Protein AF-A0A9D8LBS4-F1 (afdb_monomer)

Sequence (232 aa):
LLIAALPKLRARIAKDLRARPLSRDKALACAAAIIDRCHIRVGNETYARAHGSHGASTLLKRHVDVKGARIALHFRGKSSKDIACTIEDKALGRALTRIAALPGRRLLQYKRDDGSVAPIRAAEINDYLRAACGEPVSSKDLRMLAANAAAAELLLAGEQAVSETGRKRQLADIMRAISERLVNTPAVVRKSYVHAIVIDAYASGRLQRSYETVRASGHCSRIERALGRLAG

Secondary structure (DSSP, 8-state):
-HHHHHHHHHHHHHHHHH-SS--HHHHHHHHHHHHHHH------HHHHHHHS---GGG-BGGGEEEETTEEEEEEE-GGG-EEEEEEE-HHHHHHHHHHHTSSSSBSSEEE-TTS-EEE--HHHHHHHHHHHHTS---HHHHHHHHHHHHHHHHHHHSPPPSSHHHHHHHHHHHHHHHHHHHTS-HHHHHHHTS-HHHHHHHHTTHHHHHHHH---BTTB-HHHHHHHHH--

Solvent-accessible surface area (backbone atoms only — not comparable to full-atom values): 12361 Å² total; per-residue (Å²): 111,69,65,77,34,37,44,48,30,49,50,44,33,56,52,34,31,63,44,87,66,59,32,61,62,28,32,40,22,48,41,50,50,48,30,68,75,59,45,50,55,50,39,53,68,71,55,26,72,77,64,70,21,41,16,52,46,53,34,37,42,92,30,50,49,74,60,66,31,40,34,38,38,49,47,40,17,74,92,73,38,78,43,76,43,75,48,78,38,59,52,52,22,54,39,49,58,58,35,55,68,46,85,78,62,60,24,46,35,21,52,46,94,90,65,50,76,45,70,55,52,46,66,57,42,34,53,46,46,18,68,46,45,76,44,98,47,41,67,65,52,48,37,22,50,53,41,37,40,54,49,51,52,56,56,71,73,43,82,80,53,89,47,72,69,47,41,55,49,54,51,52,52,51,39,45,56,50,11,62,76,63,71,50,51,43,69,53,34,58,76,70,28,44,55,66,67,59,58,56,24,49,77,70,47,48,45,59,55,34,40,73,76,41,66,59,53,96,64,38,52,34,58,50,49,19,53,43,64,73,78,105

Structure (mmCIF, N/CA/C/O backbone):
data_AF-A0A9D8LBS4-F1
#
_entry.id   AF-A0A9D8LBS4-F1
#
loop_
_atom_site.group_PDB
_atom_site.id
_atom_site.type_symbol
_atom_site.label_atom_id
_atom_site.label_alt_id
_atom_site.label_comp_id
_atom_site.label_asym_id
_atom_site.label_entity_id
_atom_site.label_seq_id
_atom_site.pdbx_PDB_ins_code
_atom_site.Cartn_x
_atom_site.Cartn_y
_atom_site.Cartn_z
_atom_site.occupancy
_atom_site.B_iso_or_equiv
_atom_site.auth_seq_id
_atom_site.auth_comp_id
_atom_site.auth_asym_id
_atom_site.auth_atom_id
_atom_site.pdbx_PDB_model_num
ATOM 1 N N . LEU A 1 1 ? -19.276 -1.049 0.386 1.00 66.00 1 LEU A N 1
ATOM 2 C CA . LEU A 1 1 ? -18.791 -1.213 -1.009 1.00 66.00 1 LEU A CA 1
ATOM 3 C C . LEU A 1 1 ? -17.288 -1.516 -1.085 1.00 66.00 1 LEU A C 1
ATOM 5 O O . LEU A 1 1 ? -16.951 -2.616 -1.497 1.00 66.00 1 LEU A O 1
ATOM 9 N N . LEU A 1 2 ? -16.378 -0.657 -0.591 1.00 84.06 2 LEU A N 1
ATOM 10 C CA . LEU A 1 2 ? -14.921 -0.919 -0.653 1.00 84.06 2 LEU A CA 1
ATOM 11 C C . LEU A 1 2 ? -14.482 -2.273 -0.060 1.00 84.06 2 LEU A C 1
ATOM 13 O O . LEU A 1 2 ? -13.734 -3.004 -0.698 1.00 84.06 2 LEU A O 1
ATOM 17 N N . ILE A 1 3 ? -14.943 -2.624 1.146 1.00 87.75 3 ILE A N 1
ATOM 18 C CA . ILE A 1 3 ? -14.517 -3.860 1.834 1.00 87.75 3 ILE A CA 1
ATOM 19 C C . ILE A 1 3 ? -14.918 -5.116 1.045 1.00 87.75 3 ILE A C 1
ATOM 21 O O . ILE A 1 3 ? -14.149 -6.072 0.983 1.00 87.75 3 ILE A O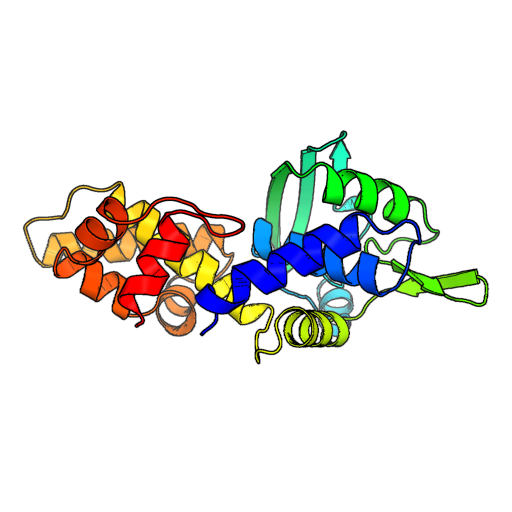 1
ATOM 25 N N . ALA A 1 4 ? -16.082 -5.092 0.389 1.00 88.69 4 ALA A N 1
ATOM 26 C CA . ALA A 1 4 ? -16.535 -6.175 -0.483 1.00 88.69 4 ALA A CA 1
ATOM 27 C C . ALA A 1 4 ? -15.705 -6.275 -1.778 1.00 88.69 4 ALA A C 1
ATOM 29 O O . ALA A 1 4 ? -15.576 -7.357 -2.342 1.00 88.69 4 ALA A O 1
ATOM 30 N N . ALA A 1 5 ? -15.095 -5.171 -2.221 1.00 92.56 5 ALA A N 1
ATOM 31 C CA . ALA A 1 5 ? -14.240 -5.118 -3.405 1.00 92.56 5 ALA A CA 1
ATOM 32 C C . ALA A 1 5 ? -12.810 -5.639 -3.150 1.00 92.56 5 ALA A C 1
ATOM 34 O O . ALA A 1 5 ? -12.144 -6.092 -4.087 1.00 92.56 5 ALA A O 1
ATOM 35 N N . LEU A 1 6 ? -12.329 -5.601 -1.897 1.00 93.19 6 LEU A N 1
ATOM 36 C CA . LEU A 1 6 ? -10.954 -5.981 -1.534 1.00 93.19 6 LEU A CA 1
ATOM 37 C C . LEU A 1 6 ? -10.559 -7.395 -1.972 1.00 93.19 6 LEU A C 1
ATOM 39 O O . LEU A 1 6 ? -9.455 -7.523 -2.506 1.00 93.19 6 LEU A O 1
ATOM 43 N N . PRO A 1 7 ? -11.393 -8.450 -1.812 1.00 94.31 7 PRO A N 1
ATOM 44 C CA . PRO A 1 7 ? -11.026 -9.788 -2.257 1.00 94.31 7 PRO A CA 1
ATOM 45 C C . PRO A 1 7 ? -10.669 -9.836 -3.738 1.00 94.31 7 PRO A C 1
ATOM 47 O O . PRO A 1 7 ? -9.607 -10.338 -4.105 1.00 94.31 7 PRO A O 1
ATOM 50 N N . LYS A 1 8 ? -11.517 -9.240 -4.580 1.00 95.75 8 LYS A N 1
ATOM 51 C CA . LYS A 1 8 ? -11.325 -9.186 -6.031 1.00 95.75 8 LYS A CA 1
ATOM 52 C C . LYS A 1 8 ? -10.119 -8.319 -6.404 1.00 95.75 8 LYS A C 1
ATOM 54 O O . LYS A 1 8 ? -9.273 -8.756 -7.185 1.00 95.75 8 LYS A O 1
ATOM 59 N N . LEU A 1 9 ? -9.992 -7.140 -5.789 1.00 96.75 9 LEU A N 1
ATOM 60 C CA . LEU A 1 9 ? -8.859 -6.232 -5.994 1.00 96.75 9 LEU A CA 1
ATOM 61 C C . LEU A 1 9 ? -7.521 -6.912 -5.671 1.00 96.75 9 LEU A C 1
ATOM 63 O O . LEU A 1 9 ? -6.610 -6.938 -6.498 1.00 96.75 9 LEU A O 1
ATOM 67 N N . ARG A 1 10 ? -7.396 -7.483 -4.470 1.00 97.19 10 ARG A N 1
ATOM 68 C CA . ARG A 1 10 ? -6.157 -8.110 -3.995 1.00 97.19 10 ARG A CA 1
ATOM 69 C C . ARG A 1 10 ? -5.843 -9.403 -4.748 1.00 97.19 10 ARG A C 1
ATOM 71 O O . ARG A 1 10 ? -4.668 -9.667 -5.000 1.00 97.19 10 ARG A O 1
ATOM 78 N N . ALA A 1 11 ? -6.854 -10.151 -5.197 1.00 97.06 11 ALA A N 1
ATOM 79 C CA . ALA A 1 11 ? -6.655 -11.292 -6.091 1.00 97.06 11 ALA A CA 1
ATOM 80 C C . ALA A 1 11 ? -6.061 -10.860 -7.442 1.00 97.06 11 ALA A C 1
ATOM 82 O O . ALA A 1 11 ? -5.096 -11.471 -7.914 1.00 97.06 11 ALA A O 1
ATOM 83 N N . ARG A 1 12 ? -6.580 -9.776 -8.042 1.00 98.12 12 ARG A N 1
ATOM 84 C CA . ARG A 1 12 ? -6.038 -9.211 -9.288 1.00 98.12 12 ARG A CA 1
ATOM 85 C C . ARG A 1 12 ? -4.605 -8.710 -9.104 1.00 98.12 12 ARG A C 1
ATOM 87 O O . ARG A 1 12 ? -3.739 -9.098 -9.881 1.00 98.12 12 ARG A O 1
ATOM 94 N N . ILE A 1 13 ? -4.330 -7.954 -8.037 1.00 98.31 13 ILE A N 1
ATOM 95 C CA . ILE A 1 13 ? -2.967 -7.527 -7.674 1.00 98.31 13 ILE A CA 1
ATOM 96 C C . ILE A 1 13 ? -2.036 -8.740 -7.574 1.00 98.31 13 ILE A C 1
ATOM 98 O O . ILE A 1 13 ? -0.987 -8.769 -8.212 1.00 98.31 13 ILE A O 1
ATOM 102 N N . ALA A 1 14 ? -2.426 -9.778 -6.832 1.00 97.81 14 ALA A N 1
ATOM 103 C CA . ALA A 1 14 ? -1.604 -10.970 -6.659 1.00 97.81 14 ALA A CA 1
ATOM 104 C C . ALA A 1 14 ? -1.334 -11.706 -7.986 1.00 97.81 14 ALA A C 1
ATOM 106 O O . ALA A 1 14 ? -0.228 -12.213 -8.192 1.00 97.81 14 ALA A O 1
ATOM 107 N N . LYS A 1 15 ? -2.320 -11.764 -8.891 1.00 98.19 15 LYS A N 1
ATOM 108 C CA . LYS A 1 15 ? -2.162 -12.324 -10.242 1.00 98.19 15 LYS A CA 1
ATOM 109 C C . LYS A 1 15 ? -1.138 -11.528 -11.055 1.00 98.19 15 LYS A C 1
ATOM 111 O O . LYS A 1 15 ? -0.197 -12.121 -11.581 1.00 98.19 15 LYS A O 1
ATOM 116 N N . ASP A 1 16 ? -1.279 -10.210 -11.104 1.00 98.56 16 ASP A N 1
ATOM 117 C CA . ASP A 1 16 ? -0.461 -9.349 -11.963 1.00 98.56 16 ASP A CA 1
ATOM 118 C C . ASP A 1 16 ? 0.982 -9.211 -11.445 1.00 98.56 16 ASP A C 1
ATOM 120 O O . ASP A 1 16 ? 1.931 -9.196 -12.234 1.00 98.56 16 ASP A O 1
ATOM 124 N N . LEU A 1 17 ? 1.191 -9.256 -10.122 1.00 98.50 17 LEU A N 1
ATOM 125 C CA . LEU A 1 17 ? 2.531 -9.363 -9.526 1.00 98.50 17 LEU A CA 1
ATOM 126 C C . LEU A 1 17 ? 3.276 -10.626 -9.996 1.00 98.50 17 LEU A C 1
ATOM 128 O O . LEU A 1 17 ? 4.488 -10.588 -10.236 1.00 98.50 17 LEU A O 1
ATOM 132 N N . ARG A 1 18 ? 2.555 -11.744 -10.168 1.00 97.88 18 ARG A N 1
ATOM 133 C CA . ARG A 1 18 ? 3.108 -13.033 -10.619 1.00 97.88 18 ARG A CA 1
ATOM 134 C C . ARG A 1 18 ? 3.275 -13.146 -12.134 1.00 97.88 18 ARG A C 1
ATOM 136 O O . ARG A 1 18 ? 3.915 -14.098 -12.579 1.00 97.88 18 ARG A O 1
ATOM 143 N N . ALA A 1 19 ? 2.746 -12.207 -12.921 1.00 97.31 19 ALA A N 1
ATOM 144 C CA . ALA A 1 19 ? 2.867 -12.239 -14.378 1.00 97.31 19 ALA A CA 1
ATOM 145 C C . ALA A 1 19 ? 4.341 -12.352 -14.809 1.00 97.31 19 ALA A C 1
ATOM 147 O O . ALA A 1 19 ? 5.235 -11.845 -14.136 1.00 97.31 19 ALA A O 1
ATOM 148 N N . ARG A 1 20 ? 4.656 -13.018 -15.924 1.00 95.94 20 ARG A N 1
ATOM 149 C CA . ARG A 1 20 ? 6.056 -13.099 -16.388 1.00 95.94 20 ARG A CA 1
ATOM 150 C C . ARG A 1 20 ? 6.568 -11.764 -16.947 1.00 95.94 20 ARG A C 1
ATOM 152 O O . ARG A 1 20 ? 7.646 -11.361 -16.499 1.00 95.94 20 ARG A O 1
ATOM 159 N N . PRO A 1 21 ? 5.846 -11.052 -17.832 1.00 96.19 21 PRO A N 1
ATOM 160 C CA . PRO A 1 21 ? 6.327 -9.799 -18.419 1.00 96.19 21 PRO A CA 1
ATOM 161 C C . PRO A 1 21 ? 6.504 -8.670 -17.393 1.00 96.19 21 PRO A C 1
ATOM 163 O O . PRO A 1 21 ? 5.863 -8.661 -16.339 1.00 96.19 21 PRO A O 1
ATOM 166 N N . LEU A 1 22 ? 7.368 -7.701 -17.708 1.00 97.62 22 LEU A N 1
ATOM 167 C CA . LEU A 1 22 ? 7.452 -6.413 -17.002 1.00 97.62 22 LEU A CA 1
ATOM 168 C C . LEU A 1 22 ? 6.477 -5.414 -17.634 1.00 97.62 22 LEU A C 1
ATOM 170 O O . LEU A 1 22 ? 6.881 -4.356 -18.106 1.00 97.62 22 LEU A O 1
ATOM 174 N N . SER A 1 23 ? 5.207 -5.812 -17.695 1.00 97.94 23 SER A N 1
ATOM 175 C CA . SER A 1 23 ? 4.135 -5.049 -18.328 1.00 97.94 23 SER A CA 1
ATOM 176 C C . SER A 1 23 ? 3.679 -3.871 -17.470 1.00 97.94 23 SER A C 1
ATOM 178 O O . SER A 1 23 ? 3.966 -3.787 -16.269 1.00 97.94 23 SER A O 1
ATOM 180 N N . ARG A 1 24 ? 2.903 -2.982 -18.094 1.00 98.19 24 ARG A N 1
ATOM 181 C CA . ARG A 1 24 ? 2.225 -1.873 -17.419 1.00 98.19 24 ARG A CA 1
ATOM 182 C C . ARG A 1 24 ? 1.393 -2.351 -16.228 1.00 98.19 24 ARG A C 1
ATOM 184 O O . ARG A 1 24 ? 1.559 -1.827 -15.131 1.00 98.19 24 ARG A O 1
ATOM 191 N N . ASP A 1 25 ? 0.586 -3.393 -16.416 1.00 98.38 25 ASP A N 1
ATOM 192 C CA . ASP A 1 25 ? -0.257 -3.966 -15.359 1.00 98.38 25 ASP A CA 1
ATOM 193 C C . ASP A 1 25 ? 0.557 -4.469 -14.168 1.00 98.38 25 ASP A C 1
ATOM 195 O O . ASP A 1 25 ? 0.181 -4.224 -13.026 1.00 98.38 25 ASP A O 1
ATOM 199 N N . LYS A 1 26 ? 1.725 -5.083 -14.398 1.00 98.62 26 LYS A N 1
ATOM 200 C CA . LYS A 1 26 ? 2.603 -5.480 -13.293 1.00 98.62 26 LYS A CA 1
ATOM 201 C C . LYS A 1 26 ? 3.104 -4.268 -12.505 1.00 98.62 26 LYS A C 1
ATOM 203 O O . LYS A 1 26 ? 3.097 -4.294 -11.275 1.00 98.62 26 LYS A O 1
ATOM 208 N N . ALA A 1 27 ? 3.561 -3.218 -13.189 1.00 98.50 27 ALA A N 1
ATOM 209 C CA . ALA A 1 27 ? 4.038 -2.010 -12.519 1.00 98.50 27 ALA A CA 1
ATOM 210 C C . ALA A 1 27 ? 2.913 -1.324 -11.719 1.00 98.50 27 ALA A C 1
ATOM 212 O O . ALA A 1 27 ? 3.139 -0.879 -10.591 1.00 98.50 27 ALA A O 1
ATOM 213 N N . LEU A 1 28 ? 1.692 -1.302 -12.264 1.00 98.69 28 LEU A N 1
ATOM 214 C CA . LEU A 1 28 ? 0.497 -0.794 -11.585 1.00 98.69 28 LEU A CA 1
ATOM 215 C C . LEU A 1 28 ? 0.095 -1.672 -10.391 1.00 98.69 28 LEU A C 1
ATOM 217 O O . LEU A 1 28 ? -0.212 -1.135 -9.328 1.00 98.69 28 LEU A O 1
ATOM 221 N N . ALA A 1 29 ? 0.192 -2.998 -10.508 1.00 98.69 29 ALA A N 1
ATOM 222 C CA . ALA A 1 29 ? -0.032 -3.927 -9.406 1.00 98.69 29 ALA A CA 1
ATOM 223 C C . ALA A 1 29 ? 0.977 -3.723 -8.266 1.00 98.69 29 ALA A C 1
ATOM 225 O O . ALA A 1 29 ? 0.579 -3.709 -7.103 1.00 98.69 29 ALA A O 1
ATOM 226 N N . CYS A 1 30 ? 2.259 -3.479 -8.574 1.00 98.62 30 CYS A N 1
ATOM 227 C CA . CYS A 1 30 ? 3.254 -3.091 -7.568 1.00 98.62 30 CYS A CA 1
ATOM 228 C C . CYS A 1 30 ? 2.864 -1.789 -6.858 1.00 98.62 30 CYS A C 1
ATOM 230 O O . CYS A 1 30 ? 2.933 -1.714 -5.631 1.00 98.62 30 CYS A O 1
ATOM 232 N N . ALA A 1 31 ? 2.420 -0.776 -7.608 1.00 98.25 31 ALA A N 1
ATOM 233 C CA . ALA A 1 31 ? 1.965 0.492 -7.040 1.00 98.25 31 ALA A CA 1
ATOM 234 C C . ALA A 1 31 ? 0.768 0.296 -6.100 1.00 98.25 31 ALA A C 1
ATOM 236 O O . ALA A 1 31 ? 0.769 0.796 -4.975 1.00 98.25 31 ALA A O 1
ATOM 237 N N . ALA A 1 32 ? -0.235 -0.455 -6.557 1.00 98.06 32 ALA A N 1
ATOM 238 C CA . ALA A 1 32 ? -1.439 -0.761 -5.799 1.00 98.06 32 ALA A CA 1
ATOM 239 C C . ALA A 1 32 ? -1.116 -1.555 -4.526 1.00 98.06 32 ALA A C 1
ATOM 241 O O . ALA A 1 32 ? -1.612 -1.202 -3.461 1.00 98.06 32 ALA A O 1
ATOM 242 N N . ALA A 1 33 ? -0.233 -2.556 -4.606 1.00 97.88 33 ALA A N 1
ATOM 243 C CA . ALA A 1 33 ? 0.214 -3.335 -3.453 1.00 97.88 33 ALA A CA 1
ATOM 244 C C . ALA A 1 33 ? 0.943 -2.464 -2.417 1.00 97.88 33 ALA A C 1
ATOM 246 O O . ALA A 1 33 ? 0.657 -2.549 -1.226 1.00 97.88 33 ALA A O 1
ATOM 247 N N . ILE A 1 34 ? 1.840 -1.577 -2.861 1.00 97.31 34 ILE A N 1
ATOM 248 C CA . ILE A 1 34 ? 2.529 -0.632 -1.972 1.00 97.31 34 IL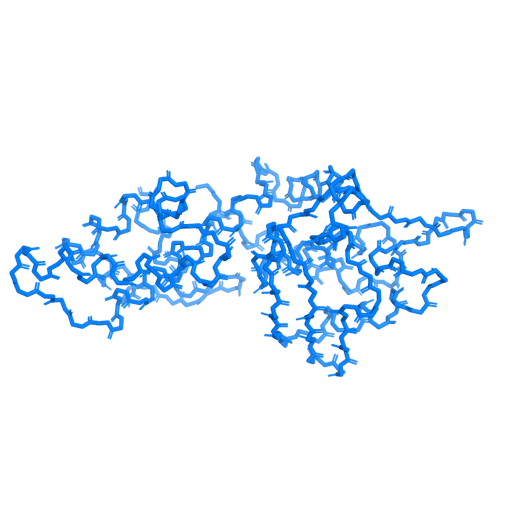E A CA 1
ATOM 249 C C . ILE A 1 34 ? 1.523 0.308 -1.290 1.00 97.31 34 ILE A C 1
ATOM 251 O O . ILE A 1 34 ? 1.625 0.545 -0.089 1.00 97.31 34 ILE A O 1
ATOM 255 N N . ILE A 1 35 ? 0.540 0.841 -2.021 1.00 95.81 35 ILE A N 1
ATOM 256 C CA . ILE A 1 35 ? -0.495 1.710 -1.439 1.00 95.81 35 ILE A CA 1
ATOM 257 C C . ILE A 1 35 ? -1.354 0.937 -0.433 1.00 95.81 35 ILE A C 1
ATOM 259 O O . ILE A 1 35 ? -1.595 1.442 0.659 1.00 95.81 35 ILE A O 1
ATOM 263 N N . ASP A 1 36 ? -1.792 -0.273 -0.772 1.00 94.62 36 ASP A N 1
ATOM 264 C CA . ASP A 1 36 ? -2.627 -1.110 0.094 1.00 94.62 36 ASP A CA 1
ATOM 265 C C . ASP A 1 36 ? -1.901 -1.480 1.396 1.00 94.62 36 ASP A C 1
ATOM 267 O O . ASP A 1 36 ? -2.475 -1.364 2.475 1.00 94.62 36 ASP A O 1
ATOM 271 N N . ARG A 1 37 ? -0.612 -1.843 1.321 1.00 92.88 37 ARG A N 1
ATOM 272 C CA . ARG A 1 37 ? 0.158 -2.348 2.471 1.00 92.88 37 ARG A CA 1
ATOM 273 C C . ARG A 1 37 ? 0.871 -1.275 3.289 1.00 92.88 37 ARG A C 1
ATOM 275 O O . ARG A 1 37 ? 0.941 -1.397 4.504 1.00 92.88 37 ARG A O 1
ATOM 282 N N . CYS A 1 38 ? 1.400 -0.239 2.641 1.00 91.62 38 CYS A N 1
ATOM 283 C CA . CYS A 1 38 ? 2.113 0.852 3.313 1.00 91.62 38 CYS A CA 1
ATOM 284 C C . CYS A 1 38 ? 1.263 2.107 3.498 1.00 91.62 38 CYS A C 1
ATOM 286 O O . CYS A 1 38 ? 1.721 3.085 4.087 1.00 91.62 38 CYS A O 1
ATOM 288 N N . HIS A 1 39 ? 0.044 2.119 2.957 1.00 90.06 39 HIS A N 1
ATOM 289 C CA . HIS A 1 39 ? -0.909 3.218 3.088 1.00 90.06 39 HIS A CA 1
ATOM 290 C C . HIS A 1 39 ? -0.342 4.566 2.627 1.00 90.06 39 HIS A C 1
ATOM 292 O O . HIS A 1 39 ? -0.765 5.615 3.109 1.00 90.06 39 HIS A O 1
ATOM 298 N N . ILE A 1 40 ? 0.615 4.581 1.693 1.00 91.00 40 ILE A N 1
ATOM 299 C CA . ILE A 1 40 ? 1.243 5.813 1.195 1.00 91.00 40 ILE A CA 1
ATOM 300 C C . ILE A 1 40 ? 0.350 6.520 0.171 1.00 91.00 40 ILE A C 1
ATOM 302 O O . ILE A 1 40 ? -0.559 5.934 -0.411 1.00 91.00 40 ILE A O 1
ATOM 306 N N . ARG A 1 41 ? 0.579 7.819 -0.047 1.00 92.69 41 ARG A N 1
ATOM 307 C CA . ARG A 1 41 ? -0.169 8.583 -1.059 1.00 92.69 41 ARG A CA 1
ATOM 308 C C . ARG A 1 41 ? 0.248 8.135 -2.458 1.00 92.69 41 ARG A C 1
ATOM 310 O O . ARG A 1 41 ? 1.407 7.787 -2.670 1.00 92.69 41 ARG A O 1
ATOM 317 N N . VAL A 1 42 ? -0.659 8.252 -3.428 1.00 93.88 42 VAL A N 1
ATOM 318 C CA . VAL A 1 42 ? -0.360 7.964 -4.843 1.00 93.88 42 VAL A CA 1
ATOM 319 C C . VAL A 1 42 ? 0.790 8.824 -5.390 1.00 93.88 42 VAL A C 1
ATOM 321 O O . VAL A 1 42 ? 1.593 8.338 -6.181 1.00 93.88 42 VAL A O 1
ATOM 324 N N . GLY A 1 43 ? 0.929 10.069 -4.917 1.00 89.12 43 GLY A N 1
ATOM 325 C CA . GLY A 1 43 ? 1.924 11.028 -5.411 1.00 89.12 43 GLY A CA 1
ATOM 326 C C . GLY A 1 43 ? 1.546 11.623 -6.769 1.00 89.12 43 GLY A C 1
ATOM 327 O O . GLY A 1 43 ? 0.694 11.086 -7.469 1.00 89.12 43 GLY A O 1
ATOM 328 N N . ASN A 1 44 ? 2.156 12.750 -7.128 1.00 86.44 44 ASN A N 1
ATOM 329 C CA . ASN A 1 44 ? 2.075 13.315 -8.473 1.00 86.44 44 ASN A CA 1
ATOM 330 C C . ASN A 1 44 ? 3.436 13.920 -8.860 1.00 86.44 44 ASN A C 1
ATOM 332 O O . ASN A 1 44 ? 4.228 14.281 -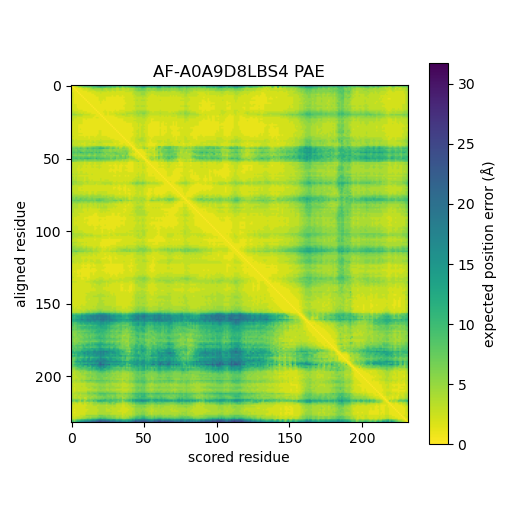7.986 1.00 86.44 44 ASN A O 1
ATOM 336 N N . GLU A 1 45 ? 3.719 13.988 -10.161 1.00 86.38 45 GLU A N 1
ATOM 337 C CA . GLU A 1 45 ? 5.021 14.437 -10.678 1.00 86.38 45 GLU A CA 1
ATOM 338 C C . GLU A 1 45 ? 5.292 15.917 -10.399 1.00 86.38 45 GLU A C 1
ATOM 340 O O . GLU A 1 45 ? 6.398 16.266 -9.991 1.00 86.38 45 GLU A O 1
ATOM 345 N N . THR A 1 46 ? 4.287 16.780 -10.562 1.00 82.50 46 THR A N 1
ATOM 346 C CA . THR A 1 46 ? 4.411 18.230 -10.344 1.00 82.50 46 THR A CA 1
ATOM 347 C C . THR A 1 46 ? 4.892 18.542 -8.925 1.00 82.50 46 THR A C 1
ATOM 349 O O . THR A 1 46 ? 5.878 19.246 -8.734 1.00 82.50 46 THR A O 1
ATOM 352 N N . TYR A 1 47 ? 4.256 17.936 -7.924 1.00 79.25 47 TYR A N 1
ATOM 353 C CA . TYR A 1 47 ? 4.580 18.092 -6.509 1.00 79.25 47 TYR A CA 1
ATOM 354 C C . TYR A 1 47 ? 5.940 17.476 -6.165 1.00 79.25 47 TYR A C 1
ATOM 356 O O . TYR A 1 47 ? 6.690 18.037 -5.368 1.00 79.25 47 TYR A O 1
ATOM 364 N N . ALA A 1 48 ? 6.283 16.338 -6.779 1.00 82.25 48 ALA A N 1
ATOM 365 C CA . ALA A 1 48 ? 7.575 15.698 -6.557 1.00 82.25 48 ALA A CA 1
ATOM 366 C C . ALA A 1 48 ? 8.743 16.543 -7.067 1.00 82.25 48 ALA A C 1
ATOM 368 O O . ALA A 1 48 ? 9.767 16.625 -6.391 1.00 82.25 48 ALA A O 1
ATOM 369 N N . ARG A 1 49 ? 8.583 17.201 -8.219 1.00 83.12 49 ARG A N 1
ATOM 370 C CA . ARG A 1 49 ? 9.593 18.122 -8.756 1.00 83.12 49 ARG A CA 1
ATOM 371 C C . ARG A 1 49 ? 9.695 19.401 -7.929 1.00 83.12 49 ARG A C 1
ATOM 373 O O . ARG A 1 49 ? 10.803 19.811 -7.617 1.00 83.12 49 ARG A O 1
ATOM 380 N N . ALA A 1 50 ? 8.560 19.985 -7.543 1.00 82.50 50 ALA A N 1
ATOM 381 C CA . ALA A 1 50 ? 8.529 21.253 -6.817 1.00 82.50 50 ALA A CA 1
ATOM 382 C C . ALA A 1 50 ? 9.032 21.149 -5.366 1.00 82.50 50 ALA A C 1
ATOM 384 O O . ALA A 1 50 ? 9.648 22.081 -4.862 1.00 82.50 50 ALA A O 1
ATOM 385 N N . HIS A 1 51 ? 8.777 20.028 -4.682 1.00 84.62 51 HIS A N 1
ATOM 386 C CA . HIS A 1 51 ? 9.009 19.913 -3.234 1.00 84.62 51 HIS A CA 1
ATOM 387 C C . HIS A 1 51 ? 9.932 18.757 -2.828 1.00 84.62 51 HIS A C 1
ATOM 389 O O . HIS A 1 51 ? 10.057 18.465 -1.638 1.00 84.62 51 HIS A O 1
ATOM 395 N N . GLY A 1 52 ? 10.502 18.018 -3.787 1.00 86.31 52 GLY A N 1
ATOM 396 C CA . GLY A 1 52 ? 11.320 16.829 -3.502 1.00 86.31 52 GLY A CA 1
ATOM 397 C C . GLY A 1 52 ? 10.576 15.740 -2.714 1.00 86.31 52 GLY A C 1
ATOM 398 O O . GLY A 1 52 ? 11.196 14.917 -2.045 1.00 86.31 52 GLY A O 1
ATOM 399 N N . SER A 1 53 ? 9.241 15.770 -2.743 1.00 90.56 53 SER A N 1
ATOM 400 C CA . SER A 1 53 ? 8.361 14.927 -1.935 1.00 90.56 53 SER A CA 1
ATOM 401 C C . SER A 1 53 ? 7.719 13.840 -2.791 1.00 90.56 53 SER A C 1
ATOM 403 O O . SER A 1 53 ? 7.151 14.115 -3.845 1.00 90.56 53 SER A O 1
ATOM 405 N N . HIS A 1 54 ? 7.748 12.596 -2.331 1.00 94.50 54 HIS A N 1
ATOM 406 C CA . HIS A 1 54 ? 7.374 11.439 -3.135 1.00 94.50 54 HIS A CA 1
ATOM 407 C C . HIS A 1 54 ? 6.073 10.769 -2.664 1.00 94.50 54 HIS A C 1
ATOM 409 O O . HIS A 1 54 ? 5.619 10.920 -1.529 1.00 94.50 54 HIS A O 1
ATOM 415 N N . GLY A 1 55 ? 5.452 10.026 -3.576 1.00 94.38 55 GLY A N 1
ATOM 416 C CA . GLY A 1 55 ? 4.386 9.059 -3.319 1.00 94.38 55 GLY A CA 1
ATOM 417 C C . GLY A 1 55 ? 4.572 7.850 -4.234 1.00 94.38 55 GLY A C 1
ATOM 418 O O . GLY A 1 55 ? 5.566 7.788 -4.953 1.00 94.38 55 GLY A O 1
ATOM 419 N N . ALA A 1 56 ? 3.633 6.903 -4.233 1.00 96.12 56 ALA A N 1
ATOM 420 C CA . ALA A 1 56 ? 3.775 5.620 -4.931 1.00 96.12 56 ALA A CA 1
ATOM 421 C C . ALA A 1 56 ? 4.237 5.758 -6.397 1.00 96.12 56 ALA A C 1
ATOM 423 O O . ALA A 1 56 ? 5.255 5.184 -6.773 1.00 96.12 56 ALA A O 1
ATOM 424 N N . SER A 1 57 ? 3.552 6.580 -7.200 1.00 96.19 57 SER A N 1
ATOM 425 C CA . SER A 1 57 ? 3.881 6.822 -8.618 1.00 96.19 57 SER A CA 1
ATOM 426 C C . SER A 1 57 ? 5.233 7.506 -8.835 1.00 96.19 57 SER A C 1
ATOM 428 O O . SER A 1 57 ? 5.824 7.384 -9.904 1.00 96.19 57 SER A O 1
ATOM 430 N N . THR A 1 58 ? 5.754 8.204 -7.825 1.00 96.56 58 THR A N 1
ATOM 431 C CA . THR A 1 58 ? 6.999 8.970 -7.917 1.00 96.56 58 THR A CA 1
ATOM 432 C C . THR A 1 58 ? 8.134 8.380 -7.083 1.00 96.56 58 THR A C 1
ATOM 434 O O . THR A 1 58 ? 9.170 9.030 -6.922 1.00 96.56 58 THR A O 1
ATOM 437 N N . LEU A 1 59 ? 8.015 7.146 -6.587 1.00 97.38 59 LEU A N 1
ATOM 438 C CA . LEU A 1 59 ? 9.110 6.474 -5.884 1.00 97.38 59 LEU A CA 1
ATOM 439 C C . LEU A 1 59 ? 10.342 6.319 -6.782 1.00 97.38 59 LEU A C 1
ATOM 441 O O . LEU A 1 59 ? 10.245 6.082 -7.986 1.00 97.38 59 LEU A O 1
ATOM 445 N N . LEU A 1 60 ? 11.520 6.460 -6.185 1.00 97.62 60 LEU A N 1
ATOM 446 C CA . LEU A 1 60 ? 12.805 6.241 -6.837 1.00 97.62 60 LEU A CA 1
ATOM 447 C C . LEU A 1 60 ? 13.411 4.948 -6.310 1.00 97.62 60 LEU A C 1
ATOM 449 O O . LEU A 1 60 ? 13.093 4.533 -5.200 1.00 97.62 60 LEU A O 1
ATOM 453 N N . LYS A 1 61 ? 14.317 4.337 -7.071 1.00 98.31 61 LYS A N 1
ATOM 454 C CA . LYS A 1 61 ? 14.967 3.085 -6.653 1.00 98.31 61 LYS A CA 1
ATOM 455 C C . LYS A 1 61 ? 15.691 3.208 -5.314 1.00 98.31 61 LYS A C 1
ATOM 457 O O . LYS A 1 61 ? 15.558 2.340 -4.473 1.00 98.31 61 LYS A O 1
ATOM 462 N N . ARG A 1 62 ? 16.357 4.341 -5.071 1.00 97.75 62 ARG A N 1
ATOM 463 C CA . ARG A 1 62 ? 17.011 4.639 -3.784 1.00 97.75 62 ARG A CA 1
ATOM 464 C C . ARG A 1 62 ? 16.058 4.709 -2.579 1.00 97.75 62 ARG A C 1
ATOM 466 O O . ARG A 1 62 ? 16.528 4.769 -1.456 1.00 97.75 62 ARG A O 1
ATOM 473 N N . HIS A 1 63 ? 14.744 4.798 -2.802 1.00 98.00 63 HIS A N 1
ATOM 474 C CA . HIS A 1 63 ? 13.750 4.840 -1.725 1.00 98.00 63 HIS A CA 1
ATOM 475 C C . HIS A 1 63 ? 13.311 3.446 -1.279 1.00 98.00 63 HIS A C 1
ATOM 477 O O . HIS A 1 63 ? 12.472 3.355 -0.387 1.00 98.00 63 HIS A O 1
ATOM 483 N N . VAL A 1 64 ? 13.792 2.382 -1.930 1.00 98.06 64 VAL A N 1
ATOM 484 C CA . VAL A 1 64 ? 13.402 1.010 -1.622 1.00 98.06 64 VAL A CA 1
ATOM 485 C C . VAL A 1 64 ? 14.631 0.125 -1.439 1.00 98.06 64 VAL A C 1
ATOM 487 O O . VAL A 1 64 ? 15.532 0.124 -2.272 1.00 98.06 64 VAL A O 1
ATOM 490 N N . ASP A 1 65 ? 14.634 -0.652 -0.363 1.00 98.12 65 ASP A N 1
ATOM 491 C CA . ASP A 1 65 ? 15.524 -1.794 -0.160 1.00 98.12 65 ASP A CA 1
ATOM 492 C C . ASP A 1 65 ? 14.685 -3.077 -0.248 1.00 98.12 65 ASP A C 1
ATOM 494 O O . ASP A 1 65 ? 13.640 -3.191 0.400 1.00 98.12 65 ASP A O 1
ATOM 498 N N . VAL A 1 66 ? 15.105 -4.027 -1.087 1.00 97.94 66 VAL A N 1
ATOM 499 C CA . VAL A 1 66 ? 14.386 -5.288 -1.319 1.00 97.94 66 VAL A CA 1
ATOM 500 C C . VAL A 1 66 ? 15.314 -6.457 -1.018 1.00 97.94 66 VAL A C 1
ATOM 502 O O . VAL A 1 66 ? 16.254 -6.724 -1.764 1.00 97.94 66 VAL A O 1
ATOM 505 N N . LYS A 1 67 ? 14.998 -7.202 0.043 1.00 96.56 67 LYS A N 1
ATOM 506 C CA . LYS A 1 67 ? 15.723 -8.399 0.485 1.00 96.56 67 LYS A CA 1
ATOM 507 C C . LYS A 1 67 ? 14.775 -9.593 0.502 1.00 96.56 67 LYS A C 1
ATOM 509 O O . LYS A 1 67 ? 14.096 -9.874 1.489 1.00 96.56 67 LYS A O 1
ATOM 514 N N . GLY A 1 68 ? 14.695 -10.285 -0.633 1.00 95.44 68 GLY A N 1
ATOM 515 C CA . GLY A 1 68 ? 13.787 -11.417 -0.813 1.00 95.44 68 GLY A CA 1
ATOM 516 C C . GLY A 1 68 ? 12.320 -10.990 -0.708 1.00 95.44 68 GLY A C 1
ATOM 517 O O . GLY A 1 68 ? 11.804 -10.324 -1.602 1.00 95.44 68 GLY A O 1
ATOM 518 N N . ALA A 1 69 ? 11.642 -11.406 0.365 1.00 96.75 69 ALA A N 1
ATOM 519 C CA . ALA A 1 69 ? 10.263 -11.003 0.644 1.00 96.75 69 ALA A CA 1
ATOM 520 C C . ALA A 1 69 ? 10.168 -9.679 1.418 1.00 96.75 69 ALA A C 1
ATOM 522 O O . ALA A 1 69 ? 9.127 -9.030 1.362 1.00 96.75 69 ALA A O 1
ATOM 523 N N . ARG A 1 70 ? 11.231 -9.271 2.120 1.00 98.06 70 ARG A N 1
ATOM 524 C CA . ARG A 1 70 ? 11.251 -8.043 2.914 1.00 98.06 70 ARG A CA 1
ATOM 525 C C . ARG A 1 70 ? 11.477 -6.841 2.005 1.00 98.06 70 ARG A C 1
ATOM 527 O O . ARG A 1 70 ? 12.464 -6.786 1.274 1.00 98.06 70 ARG A O 1
ATOM 534 N N . ILE A 1 71 ? 10.575 -5.872 2.077 1.00 98.50 71 ILE A N 1
ATOM 535 C CA . ILE A 1 71 ? 10.628 -4.619 1.326 1.00 98.50 71 ILE A CA 1
ATOM 536 C C . ILE A 1 71 ? 10.579 -3.484 2.339 1.00 98.50 71 ILE A C 1
ATOM 538 O O . ILE A 1 71 ? 9.597 -3.356 3.069 1.00 98.50 71 ILE A O 1
ATOM 542 N N . ALA A 1 72 ? 11.621 -2.663 2.371 1.00 98.19 72 ALA A N 1
ATOM 543 C CA . ALA A 1 72 ? 11.678 -1.463 3.190 1.00 98.19 72 ALA A CA 1
ATOM 544 C C . ALA A 1 72 ? 11.631 -0.226 2.290 1.00 98.19 72 ALA A C 1
ATOM 546 O O . ALA A 1 72 ? 12.428 -0.085 1.366 1.00 98.19 72 ALA A O 1
ATOM 547 N N . LEU A 1 73 ? 10.685 0.669 2.554 1.00 97.50 73 LEU A N 1
ATOM 548 C CA . LEU A 1 73 ? 10.553 1.967 1.907 1.00 97.50 73 LEU A CA 1
ATOM 549 C C . LEU A 1 73 ? 11.010 3.059 2.867 1.00 97.50 73 LEU A C 1
ATOM 551 O O . LEU A 1 73 ? 10.551 3.089 4.008 1.00 97.50 73 LEU A O 1
ATOM 555 N N . HIS A 1 74 ? 11.847 3.974 2.381 1.00 96.88 74 HIS A N 1
ATOM 556 C CA . HIS A 1 74 ? 12.266 5.169 3.107 1.00 96.88 74 HIS A CA 1
ATOM 557 C C . HIS A 1 74 ? 12.364 6.373 2.162 1.00 96.88 74 HIS A C 1
ATOM 559 O O . HIS A 1 74 ? 13.146 6.365 1.207 1.00 96.88 74 HIS A O 1
ATOM 565 N N . PHE A 1 75 ? 11.544 7.403 2.383 1.00 94.88 75 PHE A N 1
ATOM 566 C CA . PHE A 1 75 ? 11.524 8.601 1.536 1.00 94.88 75 PHE A CA 1
ATOM 567 C C . PHE A 1 75 ? 10.829 9.790 2.197 1.00 94.88 75 PHE A C 1
ATOM 569 O O . PHE A 1 75 ? 9.945 9.631 3.033 1.00 94.88 75 PHE A O 1
ATOM 576 N N . ARG A 1 76 ? 11.139 10.996 1.717 1.00 93.75 76 ARG A N 1
ATOM 577 C CA . ARG A 1 76 ? 10.412 12.215 2.077 1.00 93.75 76 ARG A CA 1
ATOM 578 C C . ARG A 1 76 ? 9.072 12.284 1.346 1.00 93.75 76 ARG A C 1
ATOM 580 O O . ARG A 1 76 ? 9.038 12.295 0.115 1.00 93.75 76 ARG A O 1
ATOM 587 N N . GLY A 1 77 ? 7.968 12.321 2.084 1.00 90.56 77 GLY A N 1
ATOM 588 C CA . GLY A 1 77 ? 6.601 12.427 1.575 1.00 90.56 77 GLY A CA 1
ATOM 589 C C . GLY A 1 77 ? 6.034 13.849 1.630 1.00 90.56 77 GLY A C 1
ATOM 590 O O . GLY A 1 77 ? 6.747 14.823 1.850 1.00 90.56 77 GLY A O 1
ATOM 591 N N . LYS A 1 78 ? 4.714 13.973 1.422 1.00 85.38 78 LYS A N 1
ATOM 592 C CA . LYS A 1 78 ? 3.985 15.257 1.479 1.00 85.38 78 LYS A CA 1
ATOM 593 C C . LYS A 1 78 ? 4.302 16.028 2.771 1.00 85.38 78 LYS A C 1
ATOM 595 O O . LYS A 1 78 ? 4.310 15.432 3.846 1.00 85.38 78 LYS A O 1
ATOM 600 N N . SER A 1 79 ? 4.471 17.349 2.649 1.00 84.25 79 SER A N 1
ATOM 601 C CA . SER A 1 79 ? 4.834 18.245 3.761 1.00 84.25 79 SER A CA 1
ATOM 602 C C . SER A 1 79 ? 6.183 17.895 4.404 1.00 84.25 79 SER A C 1
ATOM 604 O O . SER A 1 79 ? 6.339 18.041 5.611 1.00 84.25 79 SER A O 1
ATOM 606 N N . SER A 1 80 ? 7.131 17.395 3.604 1.00 83.50 80 SER A N 1
ATOM 607 C CA . SER A 1 80 ? 8.494 17.027 4.016 1.00 83.50 80 SER A CA 1
ATOM 608 C C . SER A 1 80 ? 8.595 15.985 5.131 1.00 83.50 80 SER A C 1
ATOM 610 O O . SER A 1 80 ? 9.660 15.822 5.715 1.00 83.50 80 SER A O 1
ATOM 612 N N . LYS A 1 81 ? 7.511 15.262 5.420 1.00 86.69 81 LYS A N 1
ATOM 613 C CA . LYS A 1 81 ? 7.504 14.233 6.459 1.00 86.69 81 LYS A CA 1
ATOM 614 C C . LYS A 1 81 ? 8.193 12.968 5.958 1.00 86.69 81 LYS A C 1
ATOM 616 O O . LYS A 1 81 ? 7.868 12.496 4.864 1.00 86.69 81 LYS A O 1
ATOM 621 N N . ASP A 1 82 ? 9.091 12.410 6.759 1.00 90.88 82 ASP A N 1
ATOM 622 C CA . ASP A 1 82 ? 9.751 11.148 6.438 1.00 90.88 82 ASP A CA 1
ATOM 623 C C . ASP A 1 82 ? 8.767 9.980 6.555 1.00 90.88 82 ASP A C 1
ATOM 625 O O . ASP A 1 82 ? 8.008 9.854 7.516 1.00 90.88 82 ASP A O 1
ATOM 629 N N . ILE A 1 83 ? 8.738 9.152 5.514 1.00 90.88 83 ILE A N 1
ATOM 630 C CA . ILE A 1 83 ? 7.910 7.957 5.417 1.00 90.88 83 ILE A CA 1
ATOM 631 C C . ILE A 1 83 ? 8.830 6.750 5.507 1.00 90.88 83 ILE A C 1
ATOM 633 O O . ILE A 1 83 ? 9.680 6.564 4.635 1.00 90.88 83 ILE A O 1
ATOM 637 N N . ALA A 1 84 ? 8.594 5.903 6.505 1.00 92.56 84 ALA A N 1
ATOM 638 C CA . ALA A 1 84 ? 9.203 4.588 6.628 1.00 92.56 84 ALA A CA 1
ATOM 639 C C . ALA A 1 84 ? 8.109 3.512 6.641 1.00 92.56 84 ALA A C 1
ATOM 641 O O . ALA A 1 84 ? 7.126 3.625 7.371 1.00 92.56 84 ALA A O 1
ATOM 642 N N . CYS A 1 85 ? 8.262 2.469 5.829 1.00 93.12 85 CYS A N 1
ATOM 643 C CA . CYS A 1 85 ? 7.362 1.316 5.832 1.00 93.12 85 CYS A CA 1
ATOM 644 C C . CYS A 1 85 ? 8.153 0.049 5.534 1.00 93.12 85 CYS A C 1
ATOM 646 O O . CYS A 1 85 ? 8.882 0.010 4.548 1.00 93.12 85 CYS A O 1
ATOM 648 N N . THR A 1 86 ? 7.983 -0.991 6.345 1.00 96.19 86 THR A N 1
ATOM 649 C CA . THR A 1 86 ? 8.523 -2.319 6.046 1.00 96.19 86 THR A CA 1
ATOM 650 C C . THR A 1 86 ? 7.379 -3.308 5.914 1.00 96.19 86 THR A C 1
ATOM 652 O O . THR A 1 86 ? 6.521 -3.377 6.790 1.00 96.19 86 THR A O 1
ATOM 655 N N . ILE A 1 87 ? 7.375 -4.069 4.823 1.00 96.19 87 ILE A N 1
ATOM 656 C CA . ILE A 1 87 ? 6.390 -5.118 4.550 1.00 96.19 87 ILE A CA 1
ATOM 657 C C . ILE A 1 87 ? 7.093 -6.397 4.113 1.00 96.19 87 ILE A C 1
ATOM 659 O O . ILE A 1 87 ? 8.201 -6.359 3.575 1.00 96.19 87 ILE A O 1
ATOM 663 N N . GLU A 1 88 ? 6.421 -7.525 4.305 1.00 97.06 88 GLU A N 1
ATOM 664 C CA . GLU A 1 88 ? 6.854 -8.816 3.783 1.00 97.06 88 GLU A CA 1
ATOM 665 C C . GLU A 1 88 ? 5.855 -9.314 2.739 1.00 97.06 88 GLU A C 1
ATOM 667 O O . GLU A 1 88 ? 4.697 -9.600 3.041 1.00 97.06 88 GLU A O 1
ATOM 672 N N . ASP A 1 89 ? 6.298 -9.393 1.486 1.00 97.25 89 ASP A N 1
ATOM 673 C CA . ASP A 1 89 ? 5.518 -9.932 0.376 1.00 97.25 89 ASP A CA 1
ATOM 674 C C . ASP A 1 89 ? 6.463 -10.500 -0.691 1.00 97.25 89 ASP A C 1
ATOM 676 O O . ASP A 1 89 ? 7.164 -9.783 -1.407 1.00 97.25 89 ASP A O 1
ATOM 680 N N . LYS A 1 90 ? 6.470 -11.830 -0.815 1.00 97.69 90 LYS A N 1
ATOM 681 C CA . LYS A 1 90 ? 7.358 -12.556 -1.732 1.00 97.69 90 LYS A CA 1
ATOM 682 C C . LYS A 1 90 ? 7.085 -12.231 -3.203 1.00 97.69 90 LYS A C 1
ATOM 684 O O . LYS A 1 90 ? 8.018 -12.219 -4.007 1.00 97.69 90 LYS A O 1
ATOM 689 N N . ALA A 1 91 ? 5.822 -12.027 -3.582 1.00 97.81 91 ALA A N 1
ATOM 690 C CA . ALA A 1 91 ? 5.456 -11.753 -4.969 1.00 97.81 91 ALA A CA 1
ATOM 691 C C . ALA A 1 91 ? 5.831 -10.318 -5.346 1.00 97.81 91 ALA A C 1
ATOM 693 O O . ALA A 1 91 ? 6.454 -10.102 -6.388 1.00 97.81 91 ALA A O 1
ATOM 694 N N . LEU A 1 92 ? 5.523 -9.363 -4.466 1.00 98.50 92 LEU A N 1
ATOM 695 C CA . LEU A 1 92 ? 5.902 -7.968 -4.635 1.00 98.50 92 LEU A CA 1
ATOM 696 C C . LEU A 1 92 ? 7.422 -7.796 -4.631 1.00 98.50 92 LEU A C 1
ATOM 698 O O . LEU A 1 92 ? 7.941 -7.124 -5.514 1.00 98.50 92 LEU A O 1
ATOM 702 N N . GLY A 1 93 ? 8.143 -8.446 -3.712 1.00 98.44 93 GLY A N 1
ATOM 703 C CA . GLY A 1 93 ? 9.603 -8.363 -3.626 1.00 98.44 93 GLY A CA 1
ATOM 704 C C . GLY A 1 93 ? 10.260 -8.808 -4.930 1.00 98.44 93 GLY A C 1
ATOM 705 O O . GLY A 1 93 ? 10.989 -8.042 -5.555 1.00 98.44 93 GLY A O 1
ATOM 706 N N . ARG A 1 94 ? 9.881 -9.988 -5.441 1.00 98.31 94 ARG A N 1
ATOM 707 C CA . ARG A 1 94 ? 10.340 -10.482 -6.753 1.00 98.31 94 ARG A CA 1
ATOM 708 C C . ARG A 1 94 ? 9.999 -9.528 -7.900 1.00 98.31 94 ARG A C 1
ATOM 710 O O . ARG A 1 94 ? 10.817 -9.337 -8.799 1.00 98.31 94 ARG A O 1
ATOM 717 N N . ALA A 1 95 ? 8.793 -8.959 -7.913 1.00 98.44 95 ALA A N 1
ATOM 718 C CA . ALA A 1 95 ? 8.382 -8.023 -8.955 1.00 98.44 95 ALA A CA 1
ATOM 719 C C . ALA A 1 95 ? 9.198 -6.721 -8.897 1.00 98.44 95 ALA A C 1
ATOM 721 O O . ALA A 1 95 ? 9.697 -6.278 -9.931 1.00 98.44 95 ALA A O 1
ATOM 722 N N . LEU A 1 96 ? 9.396 -6.156 -7.703 1.00 98.50 96 LEU A N 1
ATOM 723 C CA . LEU A 1 96 ? 10.183 -4.945 -7.482 1.00 98.50 96 LEU A CA 1
ATOM 724 C C . LEU A 1 96 ? 11.659 -5.146 -7.811 1.00 98.50 96 LEU A C 1
ATOM 726 O O . LEU A 1 96 ? 12.220 -4.280 -8.469 1.00 98.50 96 LEU A O 1
ATOM 730 N N . THR A 1 97 ? 12.271 -6.280 -7.454 1.00 98.31 97 THR A N 1
ATOM 731 C CA . THR A 1 97 ? 13.657 -6.592 -7.846 1.00 98.31 97 THR A CA 1
ATOM 732 C C . THR A 1 97 ? 13.823 -6.539 -9.364 1.00 98.31 97 THR A C 1
ATOM 734 O O . THR A 1 97 ? 14.744 -5.906 -9.872 1.00 98.31 97 THR A O 1
ATOM 737 N N . ARG A 1 98 ? 12.895 -7.152 -10.111 1.00 97.88 98 ARG A N 1
ATOM 738 C CA . ARG A 1 98 ? 12.959 -7.165 -11.580 1.00 97.88 98 ARG A CA 1
ATOM 739 C C . ARG A 1 98 ? 12.682 -5.792 -12.193 1.00 97.88 98 ARG A C 1
ATOM 741 O O . ARG A 1 98 ? 13.339 -5.418 -13.155 1.00 97.88 98 ARG A O 1
ATOM 748 N N . ILE A 1 99 ? 11.724 -5.045 -11.646 1.00 97.81 99 ILE A N 1
ATOM 749 C CA . ILE A 1 99 ? 11.418 -3.681 -12.096 1.00 97.81 99 ILE A CA 1
ATOM 750 C C . ILE A 1 99 ? 12.596 -2.736 -11.804 1.00 97.81 99 ILE A C 1
ATOM 752 O O . ILE A 1 99 ? 12.953 -1.924 -12.651 1.00 97.81 99 ILE A O 1
ATOM 756 N N . ALA A 1 100 ? 13.242 -2.861 -10.642 1.00 97.19 100 ALA A N 1
ATOM 757 C CA . ALA A 1 100 ? 14.379 -2.030 -10.252 1.00 97.19 100 ALA A CA 1
ATOM 758 C C . ALA A 1 100 ? 15.619 -2.241 -11.143 1.00 97.19 100 ALA A C 1
ATOM 760 O O . ALA A 1 100 ? 16.467 -1.349 -11.213 1.00 97.19 100 ALA A O 1
ATOM 761 N N . ALA A 1 101 ? 15.705 -3.367 -11.859 1.00 96.81 101 ALA A N 1
ATOM 762 C CA . ALA A 1 101 ? 16.757 -3.634 -12.839 1.00 96.81 101 ALA A CA 1
ATOM 763 C C . ALA A 1 101 ? 16.566 -2.892 -14.180 1.00 96.81 101 ALA A C 1
ATOM 765 O O . ALA A 1 101 ? 17.527 -2.744 -14.928 1.00 96.81 101 ALA A O 1
ATOM 766 N N . LEU A 1 102 ? 15.360 -2.393 -14.493 1.00 97.12 102 LEU A N 1
ATOM 767 C CA . LEU A 1 102 ? 15.130 -1.561 -15.686 1.00 97.12 102 LEU A CA 1
ATOM 768 C C . LEU A 1 102 ? 15.931 -0.252 -15.596 1.00 97.12 102 LEU A C 1
ATOM 770 O O . LEU A 1 102 ? 16.081 0.254 -14.492 1.00 97.12 102 LEU A O 1
ATOM 774 N N . PRO A 1 103 ? 16.415 0.355 -16.690 1.00 96.50 103 PRO A N 1
ATOM 775 C CA . PRO A 1 103 ? 17.203 1.591 -16.640 1.00 96.50 103 PRO A CA 1
ATOM 776 C C . PRO A 1 103 ? 16.483 2.786 -15.978 1.00 96.50 103 PRO A C 1
ATOM 778 O O . PRO A 1 103 ? 15.260 2.833 -15.833 1.00 96.50 103 PRO A O 1
ATOM 781 N N . GLY A 1 104 ? 17.270 3.782 -15.558 1.00 96.19 104 GLY A N 1
ATOM 782 C CA . GLY A 1 104 ? 16.774 5.034 -14.977 1.00 96.19 104 GLY A CA 1
ATOM 783 C C . GLY A 1 104 ? 16.581 5.016 -13.456 1.00 96.19 104 GLY A C 1
ATOM 784 O O . GLY A 1 104 ? 16.842 4.031 -12.766 1.00 96.19 104 GLY A O 1
ATOM 785 N N . ARG A 1 105 ? 16.149 6.159 -12.906 1.00 96.31 105 ARG A N 1
ATOM 786 C CA . ARG A 1 105 ? 16.025 6.380 -11.450 1.00 96.31 105 ARG A CA 1
ATOM 787 C C . ARG A 1 105 ? 14.652 6.042 -10.872 1.00 96.31 105 ARG A C 1
ATOM 789 O O . ARG A 1 105 ? 14.543 5.827 -9.662 1.00 96.31 105 ARG A O 1
ATOM 796 N N . ARG A 1 106 ? 13.602 6.071 -11.697 1.00 96.69 106 ARG A N 1
ATOM 797 C CA . ARG A 1 106 ? 12.230 5.806 -11.251 1.00 96.69 106 ARG A CA 1
ATOM 798 C C . ARG A 1 106 ? 12.118 4.341 -10.830 1.00 96.69 106 ARG A C 1
ATOM 800 O O . ARG A 1 106 ? 12.697 3.470 -11.472 1.00 96.69 106 ARG A O 1
ATOM 807 N N . LEU A 1 107 ? 11.402 4.074 -9.740 1.00 98.25 107 LEU A N 1
ATOM 808 C CA . LEU A 1 107 ? 11.149 2.702 -9.318 1.00 98.25 107 LEU A CA 1
ATOM 809 C C . LEU A 1 107 ? 10.112 2.060 -10.236 1.00 98.25 107 LEU A C 1
ATOM 811 O O . LEU A 1 107 ? 10.441 1.156 -10.985 1.00 98.25 107 LEU A O 1
ATOM 815 N N . LEU A 1 108 ? 8.870 2.544 -10.206 1.00 98.19 108 LEU A N 1
ATOM 816 C CA . LEU A 1 108 ? 7.759 1.897 -10.900 1.00 98.19 108 LEU A CA 1
ATOM 817 C C . LEU A 1 108 ? 7.746 2.270 -12.384 1.00 98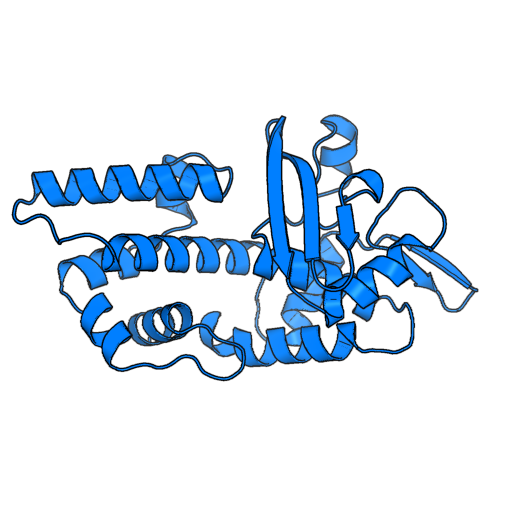.19 108 LEU A C 1
ATOM 819 O O . LEU A 1 108 ? 7.294 3.346 -12.778 1.00 98.19 108 LEU A O 1
ATOM 823 N N . GLN A 1 109 ? 8.278 1.356 -13.188 1.00 97.94 109 GLN A N 1
ATOM 824 C CA . GLN A 1 109 ? 8.395 1.453 -14.637 1.00 97.94 109 GLN A CA 1
ATOM 825 C C . GLN A 1 109 ? 8.008 0.119 -15.284 1.00 97.94 109 GLN A C 1
ATOM 827 O O . GLN A 1 109 ? 8.012 -0.923 -14.623 1.00 97.94 109 GLN A O 1
ATOM 832 N N . TYR A 1 110 ? 7.693 0.151 -16.574 1.00 98.31 110 TYR A N 1
ATOM 833 C CA . TYR A 1 110 ? 7.386 -1.029 -17.376 1.00 98.31 110 TYR A CA 1
ATOM 834 C C . TYR A 1 110 ? 8.090 -0.971 -18.731 1.00 98.31 110 TYR A C 1
ATOM 836 O O . TYR A 1 110 ? 8.452 0.109 -19.204 1.00 98.31 110 TYR A O 1
ATOM 844 N N . LYS A 1 111 ? 8.275 -2.141 -19.344 1.00 97.94 111 LYS A N 1
ATOM 845 C CA . LYS A 1 111 ? 8.790 -2.278 -20.708 1.00 97.94 111 LYS A CA 1
ATOM 846 C C . LYS A 1 111 ? 7.619 -2.184 -21.691 1.00 97.94 111 LYS A C 1
ATOM 848 O O . LYS A 1 111 ? 6.617 -2.875 -21.504 1.00 97.94 111 LYS A O 1
ATOM 853 N N . ARG A 1 112 ? 7.738 -1.309 -22.686 1.00 96.31 112 ARG A N 1
ATOM 854 C CA . ARG A 1 112 ? 6.812 -1.178 -23.818 1.00 96.31 112 ARG A CA 1
ATOM 855 C C . ARG A 1 112 ? 7.109 -2.235 -24.882 1.00 96.31 112 ARG A C 1
ATOM 857 O O . ARG A 1 112 ? 8.154 -2.886 -24.843 1.00 96.31 112 ARG A O 1
ATOM 864 N N . ASP A 1 113 ? 6.196 -2.372 -25.835 1.00 93.50 113 ASP A N 1
ATOM 865 C CA . ASP A 1 113 ? 6.307 -3.350 -26.922 1.00 93.50 113 ASP A CA 1
ATOM 866 C C . ASP A 1 113 ? 7.496 -3.052 -27.851 1.00 93.50 113 ASP A C 1
ATOM 868 O O . ASP A 1 113 ? 8.177 -3.973 -28.288 1.00 93.50 113 ASP A O 1
ATOM 872 N N . ASP A 1 114 ? 7.832 -1.771 -28.041 1.00 94.44 114 ASP A N 1
ATOM 873 C CA . ASP A 1 114 ? 9.027 -1.301 -28.767 1.00 94.44 114 ASP A CA 1
ATOM 874 C C . ASP A 1 114 ? 10.350 -1.517 -27.999 1.00 94.44 114 ASP A C 1
ATOM 876 O O . ASP A 1 114 ? 11.429 -1.144 -28.454 1.00 94.44 114 ASP A O 1
ATOM 880 N N . GLY A 1 115 ? 10.281 -2.102 -26.801 1.00 93.00 115 GLY A N 1
ATOM 881 C CA . GLY A 1 115 ? 11.422 -2.372 -25.938 1.00 93.00 115 GLY A CA 1
ATOM 882 C C . GLY A 1 115 ? 11.865 -1.208 -25.052 1.00 93.00 115 GLY A C 1
ATOM 883 O O . GLY A 1 115 ? 12.665 -1.437 -24.139 1.00 93.00 115 GLY A O 1
ATOM 884 N N . SER A 1 116 ? 11.322 -0.006 -25.252 1.00 96.31 116 SER A N 1
ATOM 885 C CA . SER A 1 116 ? 11.598 1.157 -24.412 1.00 96.31 116 SER A CA 1
ATOM 886 C C . SER A 1 116 ? 10.980 1.012 -23.016 1.00 96.31 116 SER A C 1
ATOM 888 O O . SER A 1 116 ? 10.143 0.143 -22.751 1.00 96.31 116 SER A O 1
ATOM 890 N N . VAL A 1 117 ? 11.409 1.860 -22.081 1.00 97.75 117 VAL A N 1
ATOM 891 C CA . VAL A 1 117 ? 10.928 1.844 -20.695 1.00 97.75 117 VAL A CA 1
ATOM 892 C C . VAL A 1 117 ? 10.173 3.128 -20.395 1.00 97.75 117 VAL A C 1
ATOM 894 O O . VAL A 1 117 ? 10.630 4.221 -20.724 1.00 97.75 117 VAL A O 1
ATOM 897 N N . ALA A 1 118 ? 9.025 2.999 -19.733 1.00 97.12 118 ALA A N 1
ATOM 898 C CA . ALA A 1 118 ? 8.230 4.140 -19.304 1.00 97.12 118 ALA A CA 1
ATOM 899 C C . ALA A 1 118 ? 7.797 4.033 -17.836 1.00 97.12 118 ALA A C 1
ATOM 901 O O . ALA A 1 118 ? 7.483 2.940 -17.355 1.00 97.12 118 ALA A O 1
ATOM 902 N N . PRO A 1 119 ? 7.733 5.165 -17.113 1.00 96.88 119 PRO A N 1
ATOM 903 C CA . PRO A 1 119 ? 7.161 5.206 -15.778 1.00 96.88 119 PRO A CA 1
ATOM 904 C C . PRO A 1 119 ? 5.632 5.111 -15.830 1.00 96.88 119 PRO A C 1
ATOM 906 O O . PRO A 1 119 ? 5.002 5.547 -16.796 1.00 96.88 119 PRO A O 1
ATOM 909 N N . ILE A 1 120 ? 5.031 4.595 -14.759 1.00 96.81 120 ILE A N 1
ATOM 910 C CA . ILE A 1 120 ? 3.584 4.728 -14.537 1.00 96.81 120 ILE A CA 1
ATOM 911 C C . ILE A 1 120 ? 3.241 6.124 -13.998 1.00 96.81 120 ILE A C 1
ATOM 913 O O . ILE A 1 120 ? 4.065 6.773 -13.350 1.00 96.81 120 ILE A O 1
ATOM 917 N N . ARG A 1 121 ? 2.000 6.570 -14.199 1.00 94.31 121 ARG A N 1
ATOM 918 C CA . ARG A 1 121 ? 1.471 7.832 -13.662 1.00 94.31 121 ARG A CA 1
ATOM 919 C C . ARG A 1 121 ? 0.374 7.602 -12.625 1.00 94.31 121 ARG A C 1
ATOM 921 O O . ARG A 1 121 ? -0.253 6.550 -12.550 1.00 94.31 121 ARG A O 1
ATOM 928 N N . ALA A 1 122 ? 0.111 8.636 -11.829 1.00 92.31 122 ALA A N 1
ATOM 929 C CA . ALA A 1 122 ? -0.871 8.600 -10.746 1.00 92.31 122 ALA A CA 1
ATOM 930 C C . ALA A 1 122 ? -2.304 8.271 -11.205 1.00 92.31 122 ALA A C 1
ATOM 932 O O . ALA A 1 122 ? -3.014 7.543 -10.511 1.00 92.31 122 ALA A O 1
ATOM 933 N N . ALA A 1 123 ? -2.729 8.793 -12.361 1.00 94.50 123 ALA A N 1
ATOM 934 C CA . ALA A 1 123 ? -4.054 8.515 -12.922 1.00 94.50 123 ALA A CA 1
ATOM 935 C C . ALA A 1 123 ? -4.219 7.019 -13.231 1.00 94.50 123 ALA A C 1
ATOM 937 O O . ALA A 1 123 ? -5.172 6.396 -12.770 1.00 94.50 123 ALA A O 1
ATOM 938 N N . GLU A 1 124 ? -3.196 6.434 -13.857 1.00 97.19 124 GLU A N 1
ATOM 939 C CA . GLU A 1 124 ? -3.161 5.031 -14.276 1.00 97.19 124 GLU A CA 1
ATOM 940 C C . GLU A 1 124 ? -3.310 4.067 -13.091 1.00 97.19 124 GLU A C 1
ATOM 942 O O . GLU A 1 124 ? -3.908 3.004 -13.226 1.00 97.19 124 GLU A O 1
ATOM 947 N N . ILE A 1 125 ? -2.809 4.444 -11.908 1.00 97.62 125 ILE A N 1
ATOM 948 C CA . ILE A 1 125 ? -2.980 3.653 -10.681 1.00 97.62 125 ILE A CA 1
ATOM 949 C C . ILE A 1 125 ? -4.451 3.617 -10.267 1.00 97.62 125 ILE A C 1
ATOM 951 O O . ILE A 1 125 ? -4.965 2.553 -9.940 1.00 97.62 125 ILE A O 1
ATOM 955 N N . ASN A 1 126 ? -5.143 4.759 -10.269 1.00 95.94 126 ASN A N 1
ATOM 956 C CA . ASN A 1 126 ? -6.556 4.785 -9.890 1.00 95.94 126 ASN A CA 1
ATOM 957 C C . ASN A 1 126 ? -7.436 4.105 -10.954 1.00 95.94 126 ASN A C 1
ATOM 959 O O . ASN A 1 126 ? -8.402 3.444 -10.587 1.00 95.94 126 ASN A O 1
ATOM 963 N N . ASP A 1 127 ? -7.080 4.199 -12.240 1.00 97.69 127 ASP A N 1
ATOM 964 C CA . ASP A 1 127 ? -7.743 3.436 -13.308 1.00 97.69 127 ASP A CA 1
ATOM 965 C C . ASP A 1 127 ? -7.586 1.929 -13.096 1.00 97.69 127 ASP A C 1
ATOM 967 O O . ASP A 1 127 ? -8.562 1.184 -13.168 1.00 97.69 127 ASP A O 1
ATOM 971 N N . TYR A 1 128 ? -6.374 1.486 -12.754 1.00 98.38 128 TYR A N 1
ATOM 972 C CA . TYR A 1 128 ? -6.103 0.091 -12.428 1.00 98.38 128 TYR A CA 1
ATOM 973 C C . TYR A 1 128 ? -6.910 -0.387 -11.216 1.00 98.38 128 TYR A C 1
ATOM 975 O O . TYR A 1 128 ? -7.504 -1.460 -11.277 1.00 98.38 128 TYR A O 1
ATOM 983 N N . LEU A 1 129 ? -6.978 0.397 -10.130 1.00 97.25 129 LEU A N 1
ATOM 984 C CA . LEU A 1 129 ? -7.767 0.041 -8.943 1.00 97.25 129 LEU A CA 1
ATOM 985 C C . LEU A 1 129 ? -9.245 -0.174 -9.295 1.00 97.25 129 LEU A C 1
ATOM 987 O O . LEU A 1 129 ? -9.818 -1.190 -8.896 1.00 97.25 129 LEU A O 1
ATOM 991 N N . ARG A 1 130 ? -9.827 0.732 -10.092 1.00 96.69 130 ARG A N 1
ATOM 992 C CA . ARG A 1 130 ? -11.205 0.611 -10.584 1.00 96.69 130 ARG A CA 1
ATOM 993 C C . ARG A 1 130 ? -11.393 -0.631 -11.443 1.00 96.69 130 ARG A C 1
ATOM 995 O O . ARG A 1 130 ? -12.246 -1.459 -11.142 1.0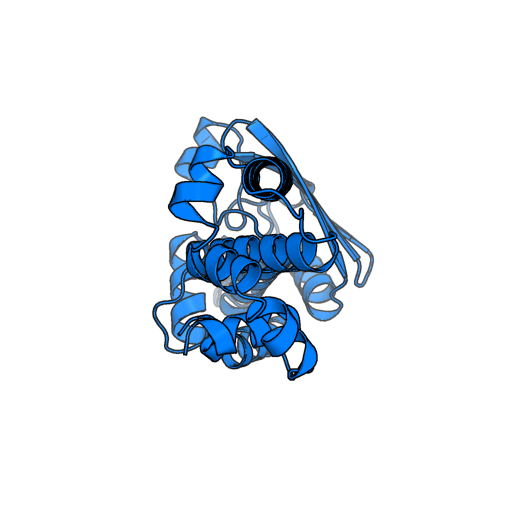0 96.69 130 ARG A O 1
ATOM 1002 N N . ALA A 1 131 ? -10.562 -0.809 -12.467 1.00 97.38 131 ALA A N 1
ATOM 1003 C CA . ALA A 1 131 ? -10.662 -1.942 -13.385 1.00 97.38 131 ALA A CA 1
ATOM 1004 C C . ALA A 1 131 ? -10.454 -3.297 -12.683 1.00 97.38 131 ALA A C 1
ATOM 1006 O O . ALA A 1 131 ? -11.085 -4.292 -13.036 1.00 97.38 131 ALA A O 1
ATOM 1007 N N . ALA A 1 132 ? -9.592 -3.348 -11.666 1.00 97.06 132 ALA A N 1
ATOM 1008 C CA . ALA A 1 132 ? -9.273 -4.574 -10.944 1.00 97.06 132 ALA A CA 1
ATOM 1009 C C . ALA A 1 132 ? -10.451 -5.122 -10.126 1.00 97.06 132 ALA A C 1
ATOM 1011 O O . ALA A 1 132 ? -10.568 -6.339 -9.979 1.00 97.06 132 ALA A O 1
ATOM 1012 N N . CYS A 1 133 ? -11.322 -4.254 -9.603 1.00 94.56 133 CYS A N 1
ATOM 1013 C CA . CYS A 1 133 ? -12.472 -4.669 -8.797 1.00 94.56 133 CYS A CA 1
ATOM 1014 C C . CYS A 1 133 ? -13.837 -4.421 -9.456 1.00 94.56 133 CYS A C 1
ATOM 1016 O O . CYS A 1 133 ? -14.795 -5.110 -9.111 1.00 94.56 133 CYS A O 1
ATOM 1018 N N . GLY A 1 134 ? -13.921 -3.556 -10.465 1.00 94.81 134 GLY A N 1
ATOM 1019 C CA . GLY A 1 134 ? -15.181 -3.142 -11.093 1.00 94.81 134 GLY A CA 1
ATOM 1020 C C . GLY A 1 134 ? -15.978 -2.134 -10.261 1.00 94.81 134 GLY A C 1
ATOM 1021 O O . GLY A 1 134 ? -17.142 -1.907 -10.549 1.00 94.81 134 GLY A O 1
ATOM 1022 N N . GLU A 1 135 ? -15.359 -1.544 -9.241 1.00 94.25 135 GLU A N 1
ATOM 1023 C CA . GLU A 1 135 ? -15.968 -0.583 -8.320 1.00 94.25 135 GLU A CA 1
ATOM 1024 C C . GLU A 1 135 ? -15.216 0.755 -8.407 1.00 94.25 135 GLU A C 1
ATOM 1026 O O . GLU A 1 135 ? -14.033 0.761 -8.768 1.00 94.25 135 GLU A O 1
ATOM 1031 N N . PRO A 1 136 ? -15.826 1.898 -8.045 1.00 93.44 136 PRO A N 1
ATOM 1032 C CA . PRO A 1 136 ? -15.191 3.218 -8.093 1.00 93.44 136 PRO A CA 1
ATOM 1033 C C . PRO A 1 136 ? -14.168 3.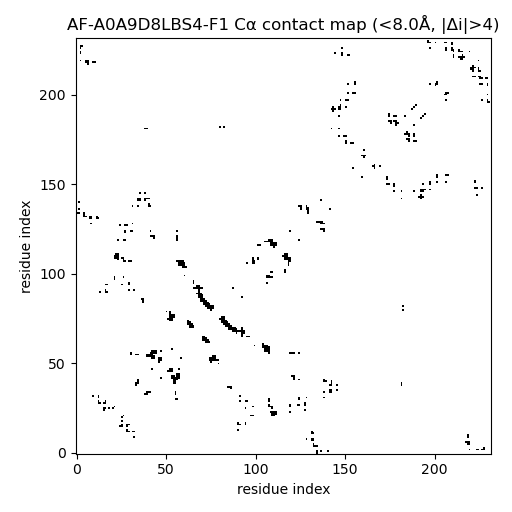430 -6.955 1.00 93.44 136 PRO A C 1
ATOM 1035 O O . PRO A 1 136 ? -14.173 4.448 -6.270 1.00 93.44 136 PRO A O 1
ATOM 1038 N N . VAL A 1 137 ? -13.270 2.464 -6.745 1.00 93.06 137 VAL A N 1
ATOM 1039 C CA . VAL A 1 137 ? -12.229 2.490 -5.714 1.00 93.06 137 VAL A CA 1
ATOM 1040 C C . VAL A 1 137 ? -11.037 3.326 -6.167 1.00 93.06 137 VAL A C 1
ATOM 1042 O O . VAL A 1 137 ? -10.513 3.167 -7.269 1.00 93.06 137 VAL A O 1
ATOM 1045 N N . SER A 1 138 ? -10.552 4.180 -5.272 1.00 93.38 138 SER A N 1
ATOM 1046 C CA . SER A 1 138 ? -9.343 4.976 -5.447 1.00 93.38 138 SER A CA 1
ATOM 1047 C C . SER A 1 138 ? -8.285 4.676 -4.383 1.00 93.38 138 SER A C 1
ATOM 1049 O O . SER A 1 138 ? -8.530 4.070 -3.338 1.00 93.38 138 SER A O 1
ATOM 1051 N N . SER A 1 139 ? -7.073 5.180 -4.615 1.00 92.44 139 SER A N 1
ATOM 1052 C CA . SER A 1 139 ? -5.979 5.128 -3.634 1.00 92.44 139 SER A CA 1
ATOM 1053 C C . SER A 1 139 ? -6.309 5.841 -2.312 1.00 92.44 139 SER A C 1
ATOM 1055 O O . SER A 1 139 ? -5.776 5.474 -1.262 1.00 92.44 139 SER A O 1
ATOM 1057 N N . LYS A 1 140 ? -7.195 6.849 -2.333 1.00 90.19 140 LYS A N 1
ATOM 1058 C CA . LYS A 1 140 ? -7.681 7.525 -1.121 1.00 90.19 140 LYS A CA 1
ATOM 1059 C C . LYS A 1 140 ? -8.543 6.587 -0.277 1.00 90.19 140 LYS A C 1
ATOM 1061 O O . LYS A 1 140 ? -8.395 6.593 0.942 1.00 90.19 140 LYS A O 1
ATOM 1066 N N . ASP A 1 141 ? -9.373 5.769 -0.915 1.00 91.69 141 ASP A N 1
ATOM 1067 C CA . ASP A 1 141 ? -10.289 4.854 -0.230 1.00 91.69 141 ASP A CA 1
ATOM 1068 C C . ASP A 1 141 ? -9.519 3.745 0.491 1.00 91.69 141 ASP A C 1
ATOM 1070 O O . ASP A 1 141 ? -9.801 3.453 1.650 1.00 91.69 141 ASP A O 1
ATOM 1074 N N . LEU A 1 142 ? -8.451 3.220 -0.122 1.00 91.12 142 LEU A N 1
ATOM 1075 C CA . LEU A 1 142 ? -7.541 2.276 0.542 1.00 91.12 142 LEU A CA 1
ATOM 1076 C C . LEU A 1 142 ? -6.889 2.885 1.794 1.00 91.12 142 LEU A C 1
ATOM 1078 O O . LEU A 1 142 ? -6.850 2.258 2.851 1.00 91.12 142 LEU A O 1
ATOM 1082 N N . ARG A 1 143 ? -6.425 4.140 1.712 1.00 88.56 143 ARG A N 1
ATOM 1083 C CA . ARG A 1 143 ? -5.868 4.854 2.877 1.00 88.56 143 ARG A CA 1
ATOM 1084 C C . ARG A 1 143 ? -6.918 5.126 3.956 1.00 88.56 143 ARG A C 1
ATOM 1086 O O . ARG A 1 143 ? -6.585 5.117 5.138 1.00 88.56 143 ARG A O 1
ATOM 1093 N N . MET A 1 144 ? -8.161 5.400 3.565 1.00 87.50 144 MET A N 1
ATOM 1094 C CA . MET A 1 144 ? -9.286 5.586 4.483 1.00 87.50 144 MET A CA 1
ATOM 1095 C C . MET A 1 144 ? -9.620 4.288 5.211 1.00 87.50 144 MET A C 1
ATOM 1097 O O . MET A 1 144 ? -9.729 4.284 6.434 1.00 87.50 144 MET A O 1
ATOM 1101 N N . LEU A 1 145 ? -9.711 3.169 4.496 1.00 89.94 145 LEU A N 1
ATOM 1102 C CA . LEU A 1 145 ? -9.920 1.866 5.115 1.00 89.94 145 LEU A CA 1
ATOM 1103 C C . LEU A 1 145 ? -8.814 1.531 6.113 1.00 89.94 145 LEU A C 1
ATOM 1105 O O . LEU A 1 145 ? -9.116 1.143 7.235 1.00 89.94 145 LEU A O 1
ATOM 1109 N N . ALA A 1 146 ? -7.552 1.735 5.734 1.00 88.00 146 ALA A N 1
ATOM 1110 C CA . ALA A 1 146 ? -6.417 1.499 6.619 1.00 88.00 146 ALA A CA 1
ATOM 1111 C C . ALA A 1 146 ? -6.493 2.323 7.913 1.00 88.00 146 ALA A C 1
ATOM 1113 O O . ALA A 1 146 ? -6.163 1.826 8.987 1.00 88.00 146 ALA A O 1
ATOM 1114 N N . ALA A 1 147 ? -6.963 3.570 7.820 1.00 85.62 147 ALA A N 1
ATOM 1115 C CA . ALA A 1 147 ? -7.203 4.417 8.982 1.00 85.62 147 ALA A CA 1
ATOM 1116 C C . ALA A 1 147 ? -8.277 3.843 9.909 1.00 85.62 147 ALA A C 1
ATOM 1118 O O . ALA A 1 147 ? -8.072 3.784 11.117 1.00 85.62 147 ALA A O 1
ATOM 1119 N N . ASN A 1 148 ? -9.409 3.416 9.341 1.00 88.81 148 ASN A N 1
ATOM 1120 C CA . ASN A 1 148 ? -10.509 2.818 10.096 1.00 88.81 148 ASN A CA 1
ATOM 1121 C C . ASN A 1 148 ? -10.103 1.489 10.732 1.00 88.81 148 ASN A C 1
ATOM 1123 O O . ASN A 1 148 ? -10.441 1.247 11.884 1.00 88.81 148 ASN A O 1
ATOM 1127 N N . ALA A 1 149 ? -9.364 0.651 10.003 1.00 90.94 149 ALA A N 1
ATOM 1128 C CA . ALA A 1 149 ? -8.839 -0.613 10.504 1.00 90.94 149 ALA A CA 1
ATOM 1129 C C . ALA A 1 149 ? -7.895 -0.385 11.690 1.00 90.94 149 ALA A C 1
ATOM 1131 O O . ALA A 1 149 ? -8.120 -0.954 12.751 1.00 90.94 149 ALA A O 1
ATOM 1132 N N . ALA A 1 150 ? -6.920 0.521 11.553 1.00 88.56 150 ALA A N 1
ATOM 1133 C CA . ALA A 1 150 ? -6.005 0.863 12.643 1.00 88.56 150 ALA A CA 1
ATOM 1134 C C . ALA A 1 150 ? -6.736 1.481 13.848 1.00 88.56 150 ALA A C 1
ATOM 1136 O O . ALA A 1 150 ? -6.415 1.165 14.990 1.00 88.56 150 ALA A O 1
ATOM 1137 N N . ALA A 1 151 ? -7.737 2.336 13.610 1.00 87.69 151 ALA A N 1
ATOM 1138 C CA . ALA A 1 151 ? -8.571 2.882 14.679 1.00 87.69 151 ALA A CA 1
ATOM 1139 C C . ALA A 1 151 ? -9.302 1.779 15.439 1.00 87.69 151 ALA A C 1
ATOM 1141 O O . ALA A 1 151 ? -9.270 1.746 16.663 1.00 87.69 151 ALA A O 1
ATOM 1142 N N . ALA A 1 152 ? -9.944 0.874 14.706 1.00 90.62 152 ALA A N 1
ATOM 1143 C CA . ALA A 1 152 ? -10.701 -0.218 15.281 1.00 90.62 152 ALA A CA 1
ATOM 1144 C C . ALA A 1 152 ? -9.800 -1.197 16.049 1.00 90.62 152 ALA A C 1
ATOM 1146 O O . ALA A 1 152 ? -10.174 -1.619 17.135 1.00 90.62 152 ALA A O 1
ATOM 1147 N N . GLU A 1 153 ? -8.602 -1.503 15.543 1.00 91.62 153 GLU A N 1
ATOM 1148 C CA . GLU A 1 153 ? -7.598 -2.304 16.259 1.00 91.62 153 GLU A CA 1
ATOM 1149 C C . GLU A 1 153 ? -7.189 -1.656 17.587 1.00 91.62 153 GLU A C 1
ATOM 1151 O O . GLU A 1 153 ? -7.212 -2.322 18.618 1.00 91.62 153 GLU A O 1
ATOM 1156 N N . LEU A 1 154 ? -6.870 -0.357 17.586 1.00 88.94 154 LEU A N 1
ATOM 1157 C CA . LEU A 1 154 ? -6.493 0.369 18.805 1.00 88.94 154 LEU A CA 1
ATOM 1158 C C . LEU A 1 154 ? -7.642 0.450 19.817 1.00 88.94 154 LEU A C 1
ATOM 1160 O O . LEU A 1 154 ? -7.410 0.341 21.017 1.00 88.94 154 LEU A O 1
ATOM 1164 N N . LEU A 1 155 ? -8.875 0.629 19.338 1.00 87.62 155 LEU A N 1
ATOM 1165 C CA . LEU A 1 155 ? -10.070 0.639 20.181 1.00 87.62 155 LEU A CA 1
ATOM 1166 C C . LEU A 1 155 ? -10.321 -0.731 20.820 1.00 87.62 155 LEU A C 1
ATOM 1168 O O . LEU A 1 155 ? -10.630 -0.792 22.000 1.00 87.62 155 LEU A O 1
ATOM 1172 N N . LEU A 1 156 ? -10.167 -1.819 20.061 1.00 89.38 156 LEU A N 1
ATOM 1173 C CA . LEU A 1 156 ? -10.357 -3.187 20.556 1.00 89.38 156 LEU A CA 1
ATOM 1174 C C . LEU A 1 156 ? -9.243 -3.647 21.507 1.00 89.38 156 LEU A C 1
ATOM 1176 O O . LEU A 1 156 ? -9.475 -4.520 22.335 1.00 89.38 156 LEU A O 1
ATOM 1180 N N . ALA A 1 157 ? -8.033 -3.101 21.366 1.00 88.50 157 ALA A N 1
ATOM 1181 C CA . ALA A 1 157 ? -6.907 -3.417 22.242 1.00 88.50 157 ALA A CA 1
ATOM 1182 C C . ALA A 1 157 ? -6.958 -2.668 23.585 1.00 88.50 157 ALA A C 1
ATOM 1184 O O . ALA A 1 157 ? -6.312 -3.093 24.541 1.00 88.50 157 ALA A O 1
ATOM 1185 N N . GLY A 1 158 ? -7.673 -1.542 23.650 1.00 81.19 158 GLY A N 1
ATOM 1186 C CA . GLY A 1 158 ? -7.818 -0.747 24.864 1.00 81.19 158 GLY A CA 1
ATOM 1187 C C . GLY A 1 158 ? -9.029 -1.159 25.696 1.00 81.19 158 GLY A C 1
ATOM 1188 O O . GLY A 1 158 ? -10.053 -1.580 25.166 1.00 81.19 158 GLY A O 1
ATOM 1189 N N . GLU A 1 159 ? -8.947 -0.960 27.009 1.00 77.69 159 GLU A N 1
ATOM 1190 C CA . GLU A 1 159 ? -10.130 -1.036 27.865 1.00 77.69 159 GLU A CA 1
ATOM 1191 C C . GLU A 1 159 ? -11.061 0.147 27.590 1.00 77.69 159 GLU A C 1
ATOM 1193 O O . GLU A 1 159 ? -10.625 1.287 27.382 1.00 77.69 159 GLU A O 1
ATOM 1198 N N . GLN A 1 160 ? -12.367 -0.112 27.588 1.00 76.25 160 GLN A N 1
ATOM 1199 C CA . GLN A 1 160 ? -13.337 0.948 27.383 1.00 76.25 160 GLN A CA 1
ATOM 1200 C C . GLN A 1 160 ? -13.423 1.820 28.630 1.00 76.25 160 GLN A C 1
ATOM 1202 O O . GLN A 1 160 ? -13.848 1.375 29.694 1.00 76.25 160 GLN A O 1
ATOM 1207 N N . ALA A 1 161 ? -13.062 3.095 28.484 1.00 80.19 161 ALA A N 1
ATOM 1208 C CA . ALA A 1 161 ? -13.197 4.047 29.574 1.00 80.19 161 ALA A CA 1
ATOM 1209 C C . ALA A 1 161 ? -14.658 4.124 30.056 1.00 80.19 161 ALA A C 1
ATOM 1211 O O . ALA A 1 161 ? -15.591 4.226 29.253 1.00 80.19 161 ALA A O 1
ATOM 1212 N N . VAL A 1 162 ? -14.849 4.101 31.377 1.00 77.50 162 VAL A N 1
ATOM 1213 C CA . VAL A 1 162 ? -16.178 4.057 32.013 1.00 77.50 162 VAL A CA 1
ATOM 1214 C C . VAL A 1 162 ? -16.902 5.405 31.905 1.00 77.50 162 VAL A C 1
ATOM 1216 O O . VAL A 1 162 ? -18.108 5.451 31.651 1.00 77.50 162 VAL A O 1
ATOM 1219 N N . SER A 1 163 ? -16.165 6.515 32.033 1.00 84.19 163 SER A N 1
ATOM 1220 C CA . SER A 1 163 ? -16.708 7.877 31.976 1.00 84.19 163 SER A CA 1
ATOM 1221 C C . SER A 1 163 ? -16.721 8.449 30.557 1.00 84.19 163 SER A C 1
ATOM 1223 O O . SER A 1 163 ? -15.877 8.128 29.719 1.00 84.19 163 SER A O 1
ATOM 1225 N N . GLU A 1 164 ? -17.663 9.352 30.275 1.00 77.94 164 GLU A N 1
ATOM 1226 C CA . GLU A 1 164 ? -17.742 10.048 28.983 1.00 77.94 164 GLU A CA 1
ATOM 1227 C C . GLU A 1 164 ? -16.462 10.845 28.676 1.00 77.94 164 GLU A C 1
ATOM 1229 O O . GLU A 1 164 ? -15.921 10.768 27.569 1.00 77.94 164 GLU A O 1
ATOM 1234 N N . THR A 1 165 ? -15.924 11.554 29.672 1.00 83.69 165 THR A N 1
ATOM 1235 C CA . THR A 1 165 ? -14.661 12.298 29.554 1.00 83.69 165 THR A CA 1
ATOM 1236 C C . THR A 1 165 ? -13.488 11.367 29.246 1.00 83.69 165 THR A C 1
ATOM 1238 O O . THR A 1 165 ? -12.668 11.676 28.378 1.00 83.69 165 THR A O 1
ATOM 1241 N N . GLY A 1 166 ? -13.437 10.195 29.888 1.00 83.56 166 GLY A N 1
ATOM 1242 C CA . GLY A 1 166 ? -12.439 9.166 29.603 1.00 83.56 166 GLY A CA 1
ATOM 1243 C C . GLY A 1 166 ? -12.529 8.656 28.163 1.00 83.56 166 GLY A C 1
ATOM 1244 O O . GLY A 1 166 ? -11.512 8.595 27.473 1.00 83.56 166 GLY A O 1
ATOM 1245 N N . ARG A 1 167 ? -13.744 8.393 27.659 1.00 79.12 167 ARG A N 1
ATOM 1246 C CA . ARG A 1 167 ? -13.967 7.975 26.261 1.00 79.12 167 ARG A CA 1
ATOM 1247 C C . ARG A 1 167 ? -13.517 9.047 25.266 1.00 79.12 167 ARG A C 1
ATOM 1249 O O . ARG A 1 167 ? -12.846 8.732 24.285 1.00 79.12 167 ARG A O 1
ATOM 1256 N N . LYS A 1 168 ? -13.829 10.324 25.522 1.00 80.38 168 LYS A N 1
ATOM 1257 C CA . LYS A 1 168 ? -13.381 11.450 24.678 1.00 80.38 168 LYS A CA 1
ATOM 1258 C C . LYS A 1 168 ? -11.854 11.552 24.623 1.00 80.38 168 LYS A C 1
ATOM 1260 O O . LYS A 1 168 ? -11.305 11.770 23.541 1.00 80.38 168 LYS A O 1
ATOM 1265 N N . ARG A 1 169 ? -11.171 11.360 25.758 1.00 84.38 169 ARG A N 1
ATOM 1266 C CA . ARG A 1 169 ? -9.701 11.354 25.838 1.00 84.38 169 ARG A CA 1
ATOM 1267 C C . ARG A 1 169 ? -9.098 10.168 25.086 1.00 84.38 169 ARG A C 1
ATOM 1269 O O . ARG A 1 169 ? -8.257 10.385 24.220 1.00 84.38 169 ARG A O 1
ATOM 1276 N N . GLN A 1 170 ? -9.612 8.958 25.314 1.00 83.19 170 GLN A N 1
ATOM 1277 C CA . GLN A 1 170 ? -9.196 7.746 24.599 1.00 83.19 170 GLN A CA 1
ATOM 1278 C C . GLN A 1 170 ? -9.314 7.924 23.077 1.00 83.19 170 GLN A C 1
ATOM 1280 O O . GLN A 1 170 ? -8.379 7.634 22.333 1.00 83.19 170 GLN A O 1
ATOM 1285 N N . LEU A 1 171 ? -10.433 8.478 22.601 1.00 80.44 171 LEU A N 1
ATOM 1286 C CA . LEU A 1 171 ? -10.615 8.781 21.182 1.00 80.44 171 LEU A CA 1
ATOM 1287 C C . LEU A 1 171 ? -9.613 9.823 20.670 1.00 80.44 171 LEU A C 1
ATOM 1289 O O . LEU A 1 171 ? -9.127 9.694 19.550 1.00 80.44 171 LEU A O 1
ATOM 1293 N N . ALA A 1 172 ? -9.299 10.862 21.447 1.00 83.00 172 ALA A N 1
ATOM 1294 C CA . ALA A 1 172 ? -8.308 11.861 21.051 1.00 83.00 172 ALA A CA 1
ATOM 1295 C C . ALA A 1 172 ? -6.899 11.255 20.908 1.00 83.00 172 ALA A C 1
ATOM 1297 O O . ALA A 1 172 ? -6.208 11.559 19.931 1.00 83.00 172 ALA A O 1
ATOM 1298 N N . ASP A 1 173 ? -6.510 10.371 21.826 1.00 85.06 173 ASP A N 1
ATOM 1299 C CA . ASP A 1 173 ? -5.209 9.698 21.812 1.00 85.06 173 ASP A CA 1
ATOM 1300 C C . ASP A 1 173 ? -5.093 8.730 20.624 1.00 85.06 173 ASP A C 1
ATOM 1302 O O . ASP A 1 173 ? -4.105 8.756 19.886 1.00 85.06 173 ASP A O 1
ATOM 1306 N N . ILE A 1 174 ? -6.153 7.972 20.330 1.00 83.06 174 ILE A N 1
ATOM 1307 C CA . ILE A 1 174 ? -6.216 7.093 19.150 1.00 83.06 174 ILE A CA 1
ATOM 1308 C C . ILE A 1 174 ? -6.115 7.901 17.851 1.00 83.06 174 ILE A C 1
ATOM 1310 O O . ILE A 1 174 ? -5.360 7.543 16.945 1.00 83.06 174 ILE A O 1
ATOM 1314 N N . MET A 1 175 ? -6.818 9.034 17.752 1.00 81.38 175 MET A N 1
ATOM 1315 C CA . MET A 1 175 ? -6.728 9.909 16.575 1.00 81.38 175 MET A CA 1
ATOM 1316 C C . MET A 1 175 ? -5.316 10.471 16.383 1.00 81.38 175 MET A C 1
ATOM 1318 O O . MET A 1 175 ? -4.877 10.631 15.240 1.00 81.38 175 MET A O 1
ATOM 1322 N N . ARG A 1 176 ? -4.592 10.746 17.476 1.00 82.62 176 ARG A N 1
ATOM 1323 C CA . ARG A 1 176 ? -3.187 11.169 17.433 1.00 82.62 176 ARG A CA 1
ATOM 1324 C C . ARG A 1 176 ? -2.300 10.055 16.881 1.00 82.62 176 ARG A C 1
ATOM 1326 O O . ARG A 1 176 ? -1.633 10.289 15.873 1.00 82.62 176 ARG A O 1
ATOM 1333 N N . ALA A 1 177 ? -2.405 8.844 17.427 1.00 82.38 177 ALA A N 1
ATOM 1334 C CA . ALA A 1 177 ? -1.644 7.681 16.968 1.00 82.38 177 ALA A CA 1
ATOM 1335 C C . ALA A 1 177 ? -1.877 7.373 15.473 1.00 82.38 177 ALA A C 1
ATOM 1337 O O . ALA A 1 177 ? -0.939 7.156 14.702 1.00 82.38 177 ALA A O 1
ATOM 1338 N N . ILE A 1 178 ? -3.130 7.435 15.007 1.00 78.94 178 ILE A N 1
ATOM 1339 C CA . ILE A 1 178 ? -3.457 7.229 13.584 1.00 78.94 178 ILE A CA 1
ATOM 1340 C C . ILE A 1 178 ? -2.878 8.350 12.711 1.00 78.94 178 ILE A C 1
ATOM 1342 O O . ILE A 1 178 ? -2.444 8.103 11.582 1.00 78.94 178 ILE A O 1
ATOM 1346 N N . SER A 1 179 ? -2.881 9.595 13.197 1.00 77.25 179 SER A N 1
ATOM 1347 C CA . SER A 1 179 ? -2.362 10.739 12.440 1.00 77.25 179 SER A CA 1
ATOM 1348 C C . SER A 1 179 ? -0.866 10.646 12.169 1.00 77.25 179 SER A C 1
ATOM 1350 O O . SER A 1 179 ? -0.434 10.960 11.054 1.00 77.25 179 SER A O 1
ATOM 1352 N N . GLU A 1 180 ? -0.109 10.132 13.137 1.00 76.56 180 GLU A N 1
ATOM 1353 C CA . GLU A 1 180 ? 1.316 9.843 13.007 1.00 76.56 180 GLU A CA 1
ATOM 1354 C C . GLU A 1 180 ? 1.530 8.753 11.955 1.00 76.56 180 GLU A C 1
ATOM 1356 O O . GLU A 1 180 ? 2.233 8.983 10.970 1.00 76.56 180 GLU A O 1
ATOM 1361 N N . ARG A 1 181 ? 0.803 7.632 12.061 1.00 70.44 181 ARG A N 1
ATOM 1362 C CA . ARG A 1 181 ? 0.892 6.510 11.110 1.00 70.44 181 ARG A CA 1
ATOM 1363 C C . ARG A 1 181 ? 0.527 6.890 9.670 1.00 70.44 181 ARG A C 1
ATOM 1365 O O . ARG A 1 181 ? 1.173 6.449 8.724 1.00 70.44 181 ARG A O 1
ATOM 1372 N N . LEU A 1 182 ? -0.519 7.692 9.463 1.00 70.31 182 LEU A N 1
ATOM 1373 C CA . LEU A 1 182 ? -0.977 8.087 8.118 1.00 70.31 182 LEU A CA 1
ATOM 1374 C C . LEU A 1 182 ? -0.289 9.334 7.573 1.00 70.31 182 LEU A C 1
ATOM 1376 O O . LEU A 1 182 ? -0.543 9.732 6.420 1.00 70.31 182 LEU A O 1
ATOM 1380 N N . VAL A 1 183 ? 0.546 9.962 8.400 1.00 70.00 183 VAL A N 1
ATOM 1381 C CA . VAL A 1 183 ? 1.294 11.165 8.060 1.00 70.00 183 VAL A CA 1
ATOM 1382 C C . VAL A 1 183 ? 0.319 12.269 7.617 1.00 70.00 183 VAL A C 1
ATOM 1384 O O . VAL A 1 183 ? 0.409 12.864 6.536 1.00 70.00 183 VAL A O 1
ATOM 1387 N N . ASN A 1 184 ? -0.696 12.480 8.458 1.00 70.50 184 ASN A N 1
ATOM 1388 C CA . ASN A 1 184 ? -1.769 13.477 8.366 1.00 70.50 184 ASN A CA 1
ATOM 1389 C C . ASN A 1 184 ? -1.834 14.261 9.695 1.00 70.50 184 ASN A C 1
ATOM 1391 O O . ASN A 1 184 ? -1.124 13.930 10.637 1.00 70.50 184 ASN A O 1
ATOM 1395 N N . THR A 1 185 ? -2.651 15.314 9.791 1.00 65.88 185 THR A N 1
ATOM 1396 C CA . THR A 1 185 ? -2.967 15.929 11.097 1.00 65.88 185 THR A CA 1
ATOM 1397 C C . THR A 1 185 ? -4.135 15.185 11.762 1.00 65.88 185 THR A C 1
ATOM 1399 O O . THR A 1 185 ? -4.974 14.636 11.037 1.00 65.88 185 THR A O 1
ATOM 1402 N N . PRO A 1 186 ? -4.256 15.184 13.105 1.00 67.56 186 PRO A N 1
ATOM 1403 C CA . PRO A 1 186 ? -5.399 14.575 13.796 1.00 67.56 186 PRO A CA 1
ATOM 1404 C C . PRO A 1 186 ? -6.753 15.107 13.307 1.00 67.56 186 PRO A C 1
ATOM 1406 O O . PRO A 1 186 ? -7.689 14.337 13.107 1.00 67.56 186 PRO A O 1
ATOM 1409 N N . ALA A 1 187 ? -6.840 16.411 13.023 1.00 67.44 187 ALA A N 1
ATOM 1410 C CA . ALA A 1 187 ? -8.043 17.035 12.473 1.00 67.44 187 ALA A CA 1
ATOM 1411 C C . ALA A 1 187 ? -8.424 16.460 11.096 1.00 67.44 187 ALA A C 1
ATOM 1413 O O . ALA A 1 187 ? -9.590 16.155 10.845 1.00 67.44 187 ALA A O 1
ATOM 1414 N N . VAL A 1 188 ? -7.438 16.250 10.215 1.00 69.38 188 VAL A N 1
ATOM 1415 C CA . VAL A 1 188 ? -7.659 15.628 8.901 1.00 69.38 188 VAL A CA 1
ATOM 1416 C C . VAL A 1 188 ? -8.062 14.162 9.051 1.00 69.38 188 VAL A C 1
ATOM 1418 O O . VAL A 1 188 ? -8.956 13.713 8.3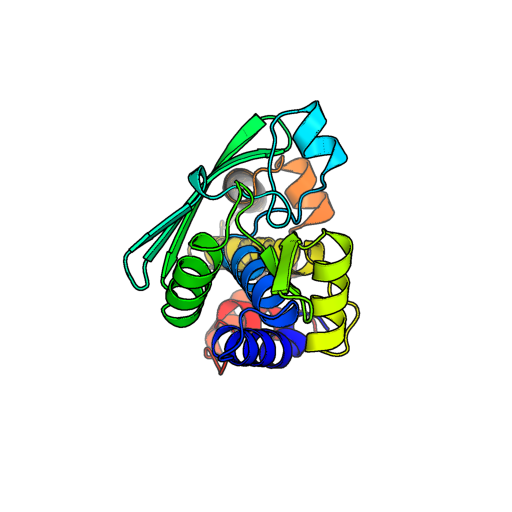39 1.00 69.38 188 VAL A O 1
ATOM 1421 N N . VAL A 1 189 ? -7.453 13.419 9.981 1.00 70.50 189 VAL A N 1
ATOM 1422 C CA . VAL A 1 189 ? -7.829 12.021 10.251 1.00 70.50 189 VAL A CA 1
ATOM 1423 C C . VAL A 1 189 ? -9.276 11.919 10.726 1.00 70.50 189 VAL A C 1
ATOM 1425 O O . VAL A 1 189 ? -10.046 11.153 10.146 1.00 70.50 189 VAL A O 1
ATOM 1428 N N . ARG A 1 190 ? -9.668 12.741 11.706 1.00 68.44 190 ARG A N 1
ATOM 1429 C CA . ARG A 1 190 ? -11.035 12.768 12.241 1.00 68.44 190 ARG A CA 1
ATOM 1430 C C . ARG A 1 190 ? -12.066 13.150 11.175 1.00 68.44 190 ARG A C 1
ATOM 1432 O O . ARG A 1 190 ? -13.124 12.544 11.122 1.00 68.44 190 ARG A O 1
ATOM 1439 N N . LYS A 1 191 ? -11.767 14.134 10.319 1.00 67.25 191 LYS A N 1
ATOM 1440 C CA . LYS A 1 191 ? -12.720 14.623 9.305 1.00 67.25 191 LYS A CA 1
ATOM 1441 C C . LYS A 1 191 ? -12.802 13.736 8.060 1.00 67.25 191 LYS A C 1
ATOM 1443 O O . LYS A 1 191 ? -13.825 13.724 7.391 1.00 67.25 191 LYS A O 1
ATOM 1448 N N . SER A 1 192 ? -11.702 13.093 7.667 1.00 65.50 192 SER A N 1
ATOM 1449 C CA . SER A 1 192 ? -11.563 12.517 6.317 1.00 65.50 192 SER A CA 1
ATOM 1450 C C . SER A 1 192 ? -11.150 11.050 6.277 1.00 65.50 192 SER A C 1
ATOM 1452 O O . SER A 1 192 ? -11.049 10.513 5.175 1.00 65.50 192 SER A O 1
ATOM 1454 N N . TYR A 1 193 ? -10.848 10.418 7.415 1.00 62.53 193 TYR A N 1
ATOM 1455 C CA . TYR A 1 193 ? -10.292 9.064 7.425 1.00 62.53 193 TYR A CA 1
ATOM 1456 C C . TYR A 1 193 ? -10.989 8.114 8.396 1.00 62.53 193 TYR A C 1
ATOM 1458 O O . TYR A 1 193 ? -11.300 7.011 7.969 1.00 62.53 193 TYR A O 1
ATOM 1466 N N . VAL A 1 194 ? -11.261 8.500 9.646 1.00 71.62 194 VAL A N 1
ATOM 1467 C CA . VAL A 1 194 ? -12.007 7.637 10.581 1.00 71.62 194 VAL A CA 1
ATOM 1468 C C . VAL A 1 194 ? -13.494 7.954 10.481 1.00 71.62 194 VAL A C 1
ATOM 1470 O O . VAL A 1 194 ? -13.925 9.057 10.802 1.00 71.62 194 VAL A O 1
ATOM 1473 N N . HIS A 1 195 ? -14.269 6.989 10.003 1.00 79.75 195 HIS A N 1
ATOM 1474 C CA . HIS A 1 195 ? -15.704 7.112 9.817 1.00 79.75 195 HIS A CA 1
ATOM 1475 C C . HIS A 1 195 ? -16.421 7.005 11.170 1.00 79.75 195 HIS A C 1
ATOM 1477 O O . HIS A 1 195 ? -16.084 6.134 11.977 1.00 79.75 195 HIS A O 1
ATOM 1483 N N . ALA A 1 196 ? -17.430 7.855 11.403 1.00 80.31 196 ALA A N 1
ATOM 1484 C CA . ALA A 1 196 ? -18.185 7.914 12.665 1.00 80.31 196 ALA A CA 1
ATOM 1485 C C . ALA A 1 196 ? -18.693 6.533 13.110 1.00 80.31 196 ALA A C 1
ATOM 1487 O O . ALA A 1 196 ? -18.568 6.167 14.273 1.00 80.31 196 ALA A O 1
ATOM 1488 N N . ILE A 1 197 ? -19.096 5.707 12.139 1.00 83.62 197 ILE A N 1
ATOM 1489 C CA . ILE A 1 197 ? -19.544 4.325 12.348 1.00 83.62 197 ILE A CA 1
ATOM 1490 C C . ILE A 1 197 ? -18.600 3.464 13.203 1.00 83.62 197 ILE A C 1
ATOM 1492 O O . ILE A 1 197 ? -19.084 2.618 13.946 1.00 83.62 197 ILE A O 1
ATOM 1496 N N . VAL A 1 198 ? -17.277 3.665 13.130 1.00 86.38 198 VAL A N 1
ATOM 1497 C CA . VAL A 1 198 ? -16.307 2.909 13.945 1.00 86.38 198 VAL A CA 1
ATOM 1498 C C . VAL A 1 198 ? -16.385 3.344 15.405 1.00 86.38 198 VAL A C 1
ATOM 1500 O O . VAL A 1 198 ? -16.391 2.505 16.304 1.00 86.38 198 VAL A O 1
ATOM 1503 N N . ILE A 1 199 ? -16.490 4.653 15.633 1.00 83.94 199 ILE A N 1
ATOM 1504 C CA . ILE A 1 199 ? -16.590 5.259 16.962 1.00 83.94 199 ILE A CA 1
ATOM 1505 C C . ILE A 1 199 ? -17.920 4.859 17.610 1.00 83.94 199 ILE A C 1
ATOM 1507 O O . ILE A 1 199 ? -17.934 4.378 18.743 1.00 83.94 199 ILE A O 1
ATOM 1511 N N . ASP A 1 200 ? -19.021 4.962 16.867 1.00 87.44 200 ASP A N 1
ATOM 1512 C CA . ASP A 1 200 ? -20.362 4.621 17.351 1.00 87.44 200 ASP A CA 1
ATOM 1513 C C . ASP A 1 200 ? -20.497 3.115 17.621 1.00 87.44 200 ASP A C 1
ATOM 1515 O O . ASP A 1 200 ? -21.123 2.682 18.595 1.00 87.44 200 ASP A O 1
ATOM 1519 N N . ALA A 1 201 ? -19.894 2.278 16.770 1.00 89.50 201 ALA A N 1
ATOM 1520 C CA . ALA A 1 201 ? -19.873 0.833 16.970 1.00 89.50 201 ALA A CA 1
ATOM 1521 C C . ALA A 1 201 ? -19.034 0.431 18.185 1.00 89.50 201 ALA A C 1
ATOM 1523 O O . ALA A 1 201 ? -19.407 -0.511 18.883 1.00 89.50 201 ALA A O 1
ATOM 1524 N N . TYR A 1 202 ? -17.934 1.132 18.458 1.00 87.69 202 TYR A N 1
ATOM 1525 C CA . TYR A 1 202 ? -17.161 0.923 19.677 1.00 87.69 202 TYR A CA 1
ATOM 1526 C C . TYR A 1 202 ? -17.959 1.327 20.921 1.00 87.69 202 TYR A C 1
ATOM 1528 O O . TYR A 1 202 ? -18.110 0.521 21.834 1.00 87.69 202 TYR A O 1
ATOM 1536 N N . ALA A 1 203 ? -18.556 2.523 20.925 1.00 84.31 203 ALA A N 1
ATOM 1537 C CA . ALA A 1 203 ? -19.345 3.015 22.055 1.00 84.31 203 ALA A CA 1
ATOM 1538 C C . ALA A 1 203 ? -20.509 2.075 22.428 1.00 84.31 203 ALA A C 1
ATOM 1540 O O . ALA A 1 203 ? -20.778 1.873 23.607 1.00 84.31 203 ALA A O 1
ATOM 1541 N N . SER A 1 204 ? -21.148 1.454 21.431 1.00 87.56 204 SER A N 1
ATOM 1542 C CA . SER A 1 204 ? -22.265 0.505 21.602 1.00 87.56 204 SER A CA 1
ATOM 1543 C C . SER A 1 204 ? -21.846 -0.971 21.764 1.00 87.56 204 SER A C 1
ATOM 1545 O O . SER A 1 204 ? -22.697 -1.871 21.769 1.00 87.56 204 SER A O 1
ATOM 1547 N N . GLY A 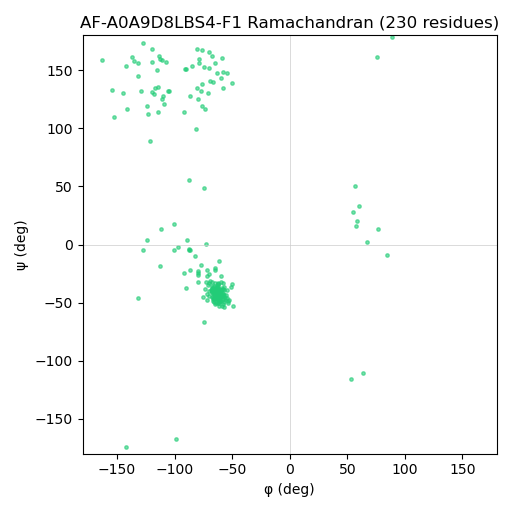1 205 ? -20.541 -1.262 21.811 1.00 87.62 205 GLY A N 1
ATOM 1548 C CA . GLY A 1 205 ? -19.987 -2.623 21.858 1.00 87.62 205 GLY A CA 1
ATOM 1549 C C . GLY A 1 205 ? -20.211 -3.461 20.588 1.00 87.62 205 GLY A C 1
ATOM 1550 O O . GLY A 1 205 ? -19.805 -4.622 20.529 1.00 87.62 205 GLY A O 1
ATOM 1551 N N . ARG A 1 206 ? -20.841 -2.904 19.543 1.00 92.56 206 ARG A N 1
ATOM 1552 C CA . ARG A 1 206 ? -21.063 -3.588 18.256 1.00 92.56 206 ARG A CA 1
A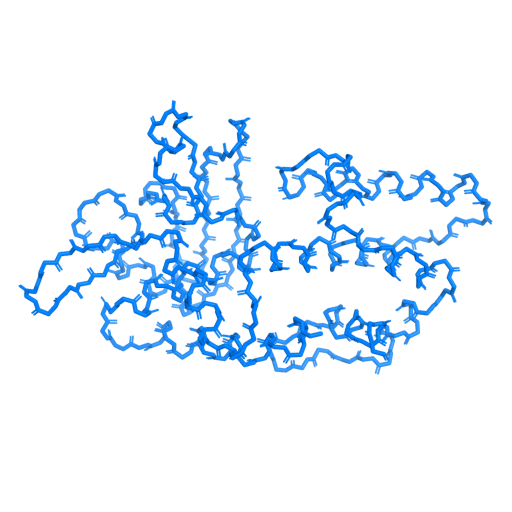TOM 1553 C C . ARG A 1 206 ? -19.753 -3.938 17.559 1.00 92.56 206 ARG A C 1
ATOM 1555 O O . ARG A 1 206 ? -19.694 -4.963 16.887 1.00 92.56 206 ARG A O 1
ATOM 1562 N N . LEU A 1 207 ? -18.713 -3.116 17.718 1.00 92.19 207 LEU A N 1
ATOM 1563 C CA . LEU A 1 207 ? -17.398 -3.380 17.132 1.00 92.19 207 LEU A CA 1
ATOM 1564 C C . LEU A 1 207 ? -16.790 -4.676 17.689 1.00 92.19 207 LEU A C 1
ATOM 1566 O O . LEU A 1 207 ? -16.381 -5.527 16.901 1.00 92.19 207 LEU A O 1
ATOM 1570 N N . GLN A 1 208 ? -16.813 -4.854 19.015 1.00 93.00 208 GLN A N 1
ATOM 1571 C CA . GLN A 1 208 ? -16.342 -6.068 19.690 1.00 93.00 208 GLN A CA 1
ATOM 1572 C C . GLN A 1 208 ? -17.115 -7.300 19.203 1.00 93.00 208 GLN A C 1
ATOM 1574 O O . GLN A 1 208 ? -16.516 -8.243 18.685 1.00 93.00 208 GLN A O 1
ATOM 1579 N N . ARG A 1 209 ? -18.454 -7.246 19.249 1.00 94.12 209 ARG A N 1
ATOM 1580 C CA . ARG A 1 209 ? -19.321 -8.346 18.787 1.00 94.12 209 ARG A CA 1
ATOM 1581 C C . ARG A 1 209 ? -19.080 -8.702 17.317 1.00 94.12 209 ARG A C 1
ATOM 1583 O O . ARG A 1 209 ? -19.014 -9.874 16.945 1.00 94.12 209 ARG A O 1
ATOM 1590 N N . SER A 1 210 ? -18.920 -7.698 16.454 1.00 94.06 210 SER A N 1
ATOM 1591 C CA . SER A 1 210 ? -18.608 -7.918 15.038 1.00 94.06 210 SER A CA 1
ATOM 1592 C C . SER A 1 210 ? -17.250 -8.607 14.865 1.00 94.06 210 SER A C 1
ATOM 1594 O O . SER A 1 210 ? -17.131 -9.570 14.106 1.00 94.06 210 SER A O 1
ATOM 1596 N N . TYR A 1 211 ? -16.231 -8.165 15.606 1.00 94.62 211 TYR A N 1
ATOM 1597 C CA . TYR A 1 211 ? -14.891 -8.744 15.554 1.00 94.62 211 TYR A CA 1
ATOM 1598 C C . TYR A 1 211 ? -14.858 -10.198 16.047 1.00 94.62 211 TYR A C 1
ATOM 1600 O O . TYR A 1 211 ? -14.223 -11.049 15.421 1.00 94.62 211 TYR A O 1
ATOM 1608 N N . GLU A 1 212 ? -15.572 -10.525 17.123 1.00 94.31 212 GLU A N 1
ATOM 1609 C CA . GLU A 1 212 ? -15.675 -11.882 17.682 1.00 94.31 212 GLU A CA 1
ATOM 1610 C C . GLU A 1 212 ? -16.332 -12.877 16.721 1.00 94.31 212 GLU A C 1
ATOM 1612 O O . GLU A 1 212 ? -15.878 -14.014 16.596 1.00 94.31 212 GLU A O 1
ATOM 1617 N N . THR A 1 213 ? -17.335 -12.423 15.972 1.00 93.75 213 THR A N 1
ATOM 1618 C CA . THR A 1 213 ? -18.149 -13.265 15.080 1.00 93.75 213 THR A CA 1
ATOM 1619 C C . THR A 1 213 ? -17.574 -13.442 13.670 1.00 93.75 213 THR A C 1
ATOM 1621 O O . THR A 1 213 ? -18.149 -14.177 12.860 1.00 93.75 213 THR A O 1
ATOM 1624 N N . VAL A 1 214 ? -16.470 -12.769 13.327 1.00 94.00 214 VAL A N 1
ATOM 1625 C CA . VAL A 1 214 ? -15.785 -12.907 12.029 1.00 94.00 214 VAL A CA 1
ATOM 1626 C C . VAL A 1 214 ? -14.389 -13.500 12.181 1.00 94.00 214 VAL A C 1
ATOM 1628 O O . VAL A 1 214 ? -13.680 -13.279 13.160 1.00 94.00 214 VAL A O 1
ATOM 1631 N N . ARG A 1 215 ? -13.951 -14.220 11.148 1.00 92.38 215 ARG A N 1
ATOM 1632 C CA . ARG A 1 215 ? -12.562 -14.674 10.973 1.00 92.38 215 ARG A CA 1
ATOM 1633 C C . ARG A 1 215 ? -11.930 -13.965 9.784 1.00 92.38 215 ARG A C 1
ATOM 1635 O O . ARG A 1 215 ? -12.657 -13.484 8.921 1.00 92.38 215 ARG A O 1
ATOM 1642 N N . ALA A 1 216 ? -10.603 -13.914 9.699 1.00 90.94 216 ALA A N 1
ATOM 1643 C CA . ALA A 1 216 ? -9.947 -13.523 8.448 1.00 90.94 216 ALA A CA 1
ATOM 1644 C C . ALA A 1 216 ? -10.376 -14.479 7.317 1.00 90.94 216 ALA A C 1
ATOM 1646 O O . ALA A 1 216 ? -10.698 -15.639 7.576 1.00 90.94 216 ALA A O 1
ATOM 1647 N N . SER A 1 217 ? -10.451 -13.998 6.077 1.00 88.75 217 SER A N 1
ATOM 1648 C CA . SER A 1 217 ? -10.815 -14.852 4.941 1.00 88.75 217 SER A CA 1
ATOM 1649 C C . SER A 1 217 ? -10.260 -14.303 3.639 1.00 88.75 217 SER A C 1
ATOM 1651 O O . SER A 1 217 ? -10.388 -13.109 3.356 1.00 88.75 217 SER A O 1
ATOM 1653 N N . GLY A 1 218 ? -9.656 -15.198 2.853 1.00 84.56 218 GLY A N 1
ATOM 1654 C CA . GLY A 1 218 ? -9.075 -14.884 1.555 1.00 84.56 218 GLY A CA 1
ATOM 1655 C C . GLY A 1 218 ? -8.102 -13.715 1.651 1.00 84.56 218 GLY A C 1
ATOM 1656 O O . GLY A 1 218 ? -7.078 -13.795 2.324 1.00 84.56 218 GLY A O 1
ATOM 1657 N N . HIS A 1 219 ? -8.447 -12.614 0.988 1.00 87.81 219 HIS A N 1
ATOM 1658 C CA . HIS A 1 219 ? -7.637 -11.403 0.969 1.00 87.81 219 HIS A CA 1
ATOM 1659 C C . HIS A 1 219 ? -8.124 -10.303 1.921 1.00 87.81 219 HIS A C 1
ATOM 1661 O O . HIS A 1 219 ? -7.713 -9.165 1.739 1.00 87.81 219 HIS A O 1
ATOM 1667 N N . CYS A 1 220 ? -8.967 -10.591 2.914 1.00 91.56 220 CYS A N 1
ATOM 1668 C CA . CYS A 1 220 ? -9.390 -9.607 3.916 1.00 91.56 220 CYS A CA 1
ATOM 1669 C C . CYS A 1 220 ? -8.949 -10.014 5.322 1.00 91.56 220 CYS A C 1
ATOM 1671 O O . CYS A 1 220 ? -9.144 -11.160 5.748 1.00 91.56 220 CYS A O 1
ATOM 1673 N N . SER A 1 221 ? -8.403 -9.053 6.064 1.00 92.50 221 SER A N 1
ATOM 1674 C CA . SER A 1 221 ? -8.084 -9.225 7.476 1.00 92.50 221 SER A CA 1
ATOM 1675 C C . SER A 1 221 ? -9.361 -9.377 8.305 1.00 92.50 221 SER A C 1
ATOM 1677 O O . SER A 1 221 ? -10.472 -9.041 7.876 1.00 92.50 221 SER A O 1
ATOM 1679 N N . ARG A 1 222 ? -9.215 -9.893 9.528 1.00 94.69 222 ARG A N 1
ATOM 1680 C CA . ARG A 1 222 ? -10.344 -10.021 10.456 1.00 94.69 222 ARG A CA 1
ATOM 1681 C C . ARG A 1 222 ? -10.970 -8.657 10.756 1.00 94.69 222 ARG A C 1
ATOM 1683 O O . ARG A 1 222 ? -12.192 -8.550 10.716 1.00 94.69 222 ARG A O 1
ATOM 1690 N N . ILE A 1 223 ? -10.151 -7.626 10.990 1.00 94.25 223 ILE A N 1
ATOM 1691 C CA . ILE A 1 223 ? -10.661 -6.284 11.287 1.00 94.25 223 ILE A CA 1
ATOM 1692 C C . ILE A 1 223 ? -11.387 -5.668 10.087 1.00 94.25 223 ILE A C 1
ATOM 1694 O O . ILE A 1 223 ? -12.459 -5.098 10.254 1.00 94.25 223 ILE A O 1
ATOM 1698 N N . GLU A 1 224 ? -10.885 -5.858 8.863 1.00 93.75 224 GLU A N 1
ATOM 1699 C CA . GLU A 1 224 ? -11.562 -5.379 7.652 1.00 93.75 224 GLU A CA 1
ATOM 1700 C C . GLU A 1 224 ? -12.935 -6.039 7.497 1.00 93.75 224 GLU A C 1
ATOM 1702 O O . GLU A 1 224 ? -13.913 -5.367 7.186 1.00 93.75 224 GLU A O 1
ATOM 1707 N N . ARG A 1 225 ? -13.048 -7.344 7.773 1.00 93.75 225 ARG A N 1
ATOM 1708 C CA . ARG A 1 225 ? -14.344 -8.039 7.740 1.00 93.75 225 ARG A CA 1
ATOM 1709 C C . ARG A 1 225 ? -15.287 -7.584 8.851 1.00 93.75 225 ARG A C 1
ATOM 1711 O O . ARG A 1 225 ? -16.479 -7.439 8.589 1.00 93.75 225 ARG A O 1
ATOM 1718 N N . ALA A 1 226 ? -14.765 -7.331 10.051 1.00 93.75 226 ALA A N 1
ATOM 1719 C CA . ALA A 1 226 ? -15.547 -6.790 11.161 1.00 93.75 226 ALA A CA 1
ATOM 1720 C C . ALA A 1 226 ? -16.131 -5.416 10.805 1.00 93.75 226 ALA A C 1
ATOM 1722 O O . ALA A 1 226 ? -17.325 -5.183 10.983 1.00 93.75 226 ALA A O 1
ATOM 1723 N N . LEU A 1 227 ? -15.312 -4.538 10.218 1.00 92.31 227 LEU A N 1
ATOM 1724 C CA . LEU A 1 227 ? -15.752 -3.243 9.701 1.00 92.31 227 LEU A CA 1
ATOM 1725 C C . LEU A 1 227 ? -16.774 -3.390 8.567 1.00 92.31 227 LEU A C 1
ATOM 1727 O O . LEU A 1 227 ? -17.735 -2.629 8.508 1.00 92.31 227 LEU A O 1
ATOM 1731 N N . GLY A 1 228 ? -16.607 -4.391 7.699 1.00 90.50 228 GLY A N 1
ATOM 1732 C CA . GLY A 1 228 ? -17.542 -4.679 6.611 1.00 90.50 228 GLY A CA 1
ATOM 1733 C C . GLY A 1 228 ? -18.956 -4.982 7.099 1.00 90.50 228 GLY A C 1
ATOM 1734 O O . GLY A 1 228 ? -19.908 -4.502 6.498 1.00 90.50 228 GLY A O 1
ATOM 1735 N N . ARG A 1 229 ? -19.086 -5.714 8.214 1.00 89.25 229 ARG A N 1
ATOM 1736 C CA . ARG A 1 229 ? -20.377 -6.004 8.861 1.00 89.25 229 ARG A CA 1
ATOM 1737 C C . ARG A 1 229 ? -21.005 -4.811 9.571 1.00 89.25 229 ARG A C 1
ATOM 1739 O O . ARG A 1 229 ? -22.193 -4.844 9.836 1.00 89.25 229 ARG A O 1
ATOM 1746 N N . LEU A 1 230 ? -20.218 -3.803 9.941 1.00 86.88 230 LEU A N 1
ATOM 1747 C CA . LEU A 1 230 ? -20.760 -2.604 10.582 1.00 86.88 230 LEU A CA 1
ATOM 1748 C C . LEU A 1 230 ? -21.376 -1.641 9.570 1.00 86.88 230 LEU A C 1
ATOM 1750 O O . LEU A 1 230 ? -22.218 -0.842 9.957 1.00 86.88 230 LEU A O 1
ATOM 1754 N N . ALA A 1 231 ? -20.904 -1.685 8.322 1.00 74.44 231 ALA A N 1
ATOM 1755 C CA . ALA A 1 231 ? -21.297 -0.785 7.241 1.00 74.44 231 ALA A CA 1
ATOM 1756 C C . ALA A 1 231 ? -22.383 -1.355 6.311 1.00 74.44 231 ALA A C 1
ATOM 1758 O O . ALA A 1 231 ? -22.756 -0.675 5.355 1.00 74.44 231 ALA A O 1
ATOM 1759 N N . GLY A 1 232 ? -22.814 -2.596 6.542 1.00 62.66 232 GLY A N 1
ATOM 1760 C CA . GLY A 1 232 ? -23.974 -3.222 5.904 1.00 62.66 232 GLY A CA 1
ATOM 1761 C C . GLY A 1 232 ? -25.078 -3.405 6.927 1.00 62.66 232 GLY A C 1
ATOM 1762 O O . GLY A 1 232 ? -26.245 -3.389 6.496 1.00 62.66 232 GLY A O 1
#

Mean predicted aligned error: 4.9 Å

Foldseek 3Di:
DVLVLQLLLVVQLLVLLQDPFLAPSNLLSLLLVCCLQLVWDLAADVCCVVPVADTSLADWLVQWDADQQWIWGWGQHPPRDIGIDIDGGRSSSVSQVVQSPDDDTGRRWHQDPVRDIDGDGSVVSQVSSCVSRVDNDGSLVSSLLVLQLQLLVQLLVDDQDPDPVVLVVSSQVSLCVSCSSNVHDSVCCVVRRHDVLSSVCSVVVVLVVLLVPACADRRGHSSSSSVVVSVD

Radius of gyration: 18.59 Å; Cα contacts (8 Å, |Δi|>4): 373; chains: 1; bounding box: 41×36×61 Å

Nearest PDB structures (foldseek):
  3m4a-assembly1_A  TM=8.823E-01  e=1.594E-16  Deinococcus radiodurans
  2f4q-assembly1_A  TM=8.567E-01  e=1.609E-14  Deinococcus radiodurans
  2h7g-assembly1_X  TM=7.145E-01  e=6.177E-08  Variola virus
  6z03-assembly1_B  TM=6.358E-01  e=4.242E-07  Candidatus Caldarchaeum subterraneum
  6z01-assembly1_B-2  TM=6.248E-01  e=1.585E-06  Candidatus Caldarchaeum subterraneum

pLDDT: mean 90.33, std 8.52, range [62.53, 98.69]